Protein AF-A0A7G8GWF9-F1 (afdb_monomer)

pLDDT: mean 89.0, std 10.28, range [39.38, 98.31]

Mean predicted aligned error: 5.22 Å

Foldseek 3Di:
DVVVLVVQQVLQCVPPLAHFFKKKKFAQAAFQAQHGDDPVSRVCQLPVVVVLVLLQVLLVLCCQWQNPKFKWKWKDFDCFDADPVRDTDGTGIMMMMTTGDGDLVCVVVTHPSLVVLQQDAALVGDRLVVDPDDSQVSVQSSSVSSSLVRRRLHNHPVRMDMDGDDPVCVSVSSVVLVVVPDPPDPDCVNTTSPVSGPRDDDD

Solvent-accessible surface area (backbone atoms only — not comparable to full-atom values): 11245 Å² total; per-residue (Å²): 93,68,70,57,57,50,51,52,46,53,53,43,57,68,29,95,74,39,32,65,37,33,41,30,39,42,34,55,67,31,21,50,85,46,44,73,39,57,73,72,66,48,55,43,36,63,36,64,70,57,52,54,51,48,47,46,51,43,50,52,50,50,34,56,27,61,40,88,54,36,33,42,41,25,40,46,66,49,70,65,47,66,45,101,84,72,50,78,39,80,29,46,40,36,34,34,40,33,31,24,61,73,65,67,62,44,70,78,61,48,33,89,65,32,53,65,42,40,68,36,57,46,100,86,69,47,39,46,74,76,56,97,62,57,71,69,59,49,50,50,52,44,50,50,59,53,48,33,68,37,59,51,29,15,63,30,70,87,16,52,49,76,44,78,50,57,81,89,47,41,63,58,58,54,50,57,50,45,60,82,62,46,91,84,54,90,52,66,69,76,35,36,42,67,90,62,21,60,66,89,71,88,128

Nearest PDB structures (foldseek):
  8d8k-assembly1_F  TM=3.133E-01  e=3.848E-02  Saccharomyces cerevisiae
  7yav-assembly2_A  TM=3.567E-01  e=7.747E-02  Morus alba
  6jqh-assembly2_B  TM=3.960E-01  e=1.373E-01  Morus alba
  2xzw-assembly3_G  TM=4.500E-01  e=2.946E-01  Synechococcus elongatus PCC 7942 = FACHB-805
  7e2v-assembly1_A  TM=3.943E-01  e=4.315E-01  Morus alba

Structure (mmCIF, N/CA/C/O backbone):
data_AF-A0A7G8GWF9-F1
#
_entry.id   AF-A0A7G8GWF9-F1
#
loop_
_atom_site.group_PDB
_atom_site.id
_atom_site.type_symbol
_atom_site.label_atom_id
_atom_site.label_alt_id
_atom_site.label_comp_id
_atom_site.label_asym_id
_atom_site.label_entity_id
_atom_site.label_seq_id
_atom_site.pdbx_PDB_ins_code
_atom_site.Cartn_x
_atom_site.Cartn_y
_atom_site.Cartn_z
_atom_site.occupancy
_atom_site.B_iso_or_equiv
_atom_site.auth_seq_id
_atom_site.auth_comp_id
_atom_site.auth_asym_id
_atom_site.auth_atom_id
_atom_site.pdbx_PDB_model_num
ATOM 1 N N . MET A 1 1 ? -5.059 -2.211 -23.960 1.00 82.12 1 MET A N 1
ATOM 2 C CA . MET A 1 1 ? -4.615 -2.053 -22.558 1.00 82.12 1 MET A CA 1
ATOM 3 C C . MET A 1 1 ? -5.590 -1.263 -21.696 1.00 82.12 1 MET A C 1
ATOM 5 O O . MET A 1 1 ? -5.912 -1.742 -20.618 1.00 82.12 1 MET A O 1
ATOM 9 N N . GLU A 1 2 ? -6.185 -0.167 -22.179 1.00 85.19 2 GLU A N 1
ATOM 10 C CA . GLU A 1 2 ? -7.198 0.584 -21.405 1.00 85.19 2 GLU A CA 1
ATOM 11 C C . GLU A 1 2 ? -8.400 -0.239 -20.929 1.00 85.19 2 GLU A C 1
ATOM 13 O O . GLU A 1 2 ? -8.867 -0.072 -19.802 1.00 85.19 2 GLU A O 1
ATOM 18 N N . LYS A 1 3 ? -8.864 -1.197 -21.741 1.00 87.44 3 LYS A N 1
ATOM 19 C CA . LYS A 1 3 ? -9.921 -2.132 -21.330 1.00 87.44 3 LYS A CA 1
ATOM 20 C C . LYS A 1 3 ? -9.510 -2.978 -20.117 1.00 87.44 3 LYS A C 1
ATOM 22 O O . LYS A 1 3 ? -10.328 -3.183 -19.233 1.00 87.44 3 LYS A O 1
ATOM 27 N N . VAL A 1 4 ? -8.255 -3.432 -20.053 1.00 88.69 4 VAL A N 1
ATOM 28 C CA . VAL A 1 4 ? -7.734 -4.228 -18.925 1.00 88.69 4 VAL A CA 1
ATOM 29 C C . VAL A 1 4 ? -7.654 -3.369 -17.668 1.00 88.69 4 VAL A C 1
ATOM 31 O O . VAL A 1 4 ? -8.203 -3.756 -16.645 1.00 88.69 4 VAL A O 1
ATOM 34 N N . LYS A 1 5 ? -7.065 -2.169 -17.760 1.00 91.81 5 LYS A N 1
ATOM 35 C CA . LYS A 1 5 ? -6.995 -1.221 -16.634 1.00 91.81 5 LYS A CA 1
ATOM 36 C C . LYS A 1 5 ? -8.386 -0.881 -16.091 1.00 91.81 5 LYS A C 1
ATOM 38 O O . LYS A 1 5 ? -8.587 -0.870 -14.884 1.00 91.81 5 LYS A O 1
ATOM 43 N N . SER A 1 6 ? -9.359 -0.694 -16.984 1.00 92.94 6 SER A N 1
ATOM 44 C CA . SER A 1 6 ? -10.753 -0.428 -16.605 1.00 92.94 6 SER A CA 1
ATOM 45 C C . SER A 1 6 ? -11.419 -1.632 -15.928 1.00 92.94 6 SER A C 1
ATOM 47 O O . SER A 1 6 ? -12.170 -1.453 -14.976 1.00 92.94 6 SER A O 1
ATOM 49 N N . LEU A 1 7 ? -11.145 -2.861 -16.382 1.00 91.94 7 LEU A N 1
ATOM 50 C CA . LEU A 1 7 ? -11.648 -4.076 -15.729 1.00 91.94 7 LEU A CA 1
ATOM 51 C C . LEU A 1 7 ? -11.063 -4.249 -14.324 1.00 91.94 7 LEU A C 1
ATOM 53 O O . LEU A 1 7 ? -11.815 -4.535 -13.398 1.00 91.94 7 LEU A O 1
ATOM 57 N N . LEU A 1 8 ? -9.755 -4.030 -14.163 1.00 93.69 8 LEU A N 1
ATOM 58 C CA . LEU A 1 8 ? -9.088 -4.076 -12.859 1.00 93.69 8 LEU A CA 1
ATOM 59 C C . LEU A 1 8 ? -9.666 -3.033 -11.911 1.00 93.69 8 LEU A C 1
ATOM 61 O O . LEU A 1 8 ? -10.015 -3.360 -10.783 1.00 93.69 8 LEU A O 1
ATOM 65 N N . TRP A 1 9 ? -9.836 -1.801 -12.392 1.00 95.06 9 TRP A N 1
ATOM 66 C CA . TRP A 1 9 ? -10.458 -0.745 -11.606 1.00 95.06 9 TRP A CA 1
ATOM 67 C C . TRP A 1 9 ? -11.881 -1.109 -11.176 1.00 95.06 9 TRP A C 1
ATOM 69 O O . TRP A 1 9 ? -12.207 -0.983 -10.002 1.00 95.06 9 TRP A O 1
ATOM 79 N N . ASN A 1 10 ? -12.713 -1.617 -12.089 1.00 93.25 10 ASN A N 1
ATOM 80 C CA . ASN A 1 10 ? -14.076 -2.023 -11.749 1.00 93.25 10 ASN A CA 1
ATOM 81 C C . ASN A 1 10 ? -14.102 -3.140 -10.693 1.00 93.25 10 ASN A C 1
ATOM 83 O O . ASN A 1 10 ? -14.914 -3.091 -9.779 1.00 93.25 10 ASN A O 1
ATOM 87 N N . GLN A 1 11 ? -13.193 -4.115 -10.767 1.00 92.50 11 GLN A N 1
ATOM 88 C CA . GLN A 1 11 ? -13.090 -5.155 -9.736 1.00 92.50 11 GLN A CA 1
ATOM 89 C C . GLN A 1 11 ? -12.644 -4.603 -8.378 1.00 92.50 11 GLN A C 1
ATOM 91 O O . GLN A 1 11 ? -13.119 -5.065 -7.345 1.00 92.50 11 GLN A O 1
ATOM 96 N N . THR A 1 12 ? -11.734 -3.631 -8.378 1.00 93.88 12 THR A N 1
ATOM 97 C CA . THR A 1 12 ? -11.216 -2.996 -7.164 1.00 93.88 12 THR A CA 1
ATOM 98 C C . THR A 1 12 ? -12.250 -2.077 -6.511 1.00 93.88 12 THR A C 1
ATOM 100 O O . THR A 1 12 ? -12.455 -2.138 -5.302 1.00 93.88 12 THR A O 1
ATOM 103 N N . LYS A 1 13 ? -12.916 -1.223 -7.295 1.00 93.94 13 LYS A N 1
ATOM 104 C CA . LYS A 1 13 ? -13.873 -0.236 -6.779 1.00 93.94 13 LYS A CA 1
ATOM 105 C C . LYS A 1 13 ? -15.132 -0.903 -6.209 1.00 93.94 13 LYS A C 1
ATOM 107 O O . LYS A 1 13 ? -15.639 -0.454 -5.189 1.00 93.94 13 LYS A O 1
ATOM 112 N N . ASP A 1 14 ? -15.587 -1.987 -6.843 1.00 90.56 14 ASP A N 1
ATOM 113 C CA . ASP A 1 14 ? -16.806 -2.721 -6.482 1.00 90.56 14 ASP A CA 1
ATOM 114 C C . ASP A 1 14 ? -16.482 -3.962 -5.627 1.00 90.56 14 ASP A C 1
ATOM 116 O O . ASP A 1 14 ? -17.258 -4.920 -5.572 1.00 90.56 14 ASP A O 1
ATOM 120 N N . HIS A 1 15 ? -15.308 -3.991 -4.986 1.00 92.38 15 HIS A N 1
ATOM 121 C CA . HIS A 1 15 ? -14.872 -5.154 -4.231 1.00 92.38 15 HIS A CA 1
ATOM 122 C C . HIS A 1 15 ? -15.798 -5.407 -3.021 1.00 92.38 15 HIS A C 1
ATOM 124 O O . HIS A 1 15 ? -16.042 -4.486 -2.237 1.00 92.38 15 HIS A O 1
ATOM 130 N N . PRO A 1 16 ? -16.278 -6.650 -2.794 1.00 89.19 16 PRO A N 1
ATOM 131 C CA . PRO A 1 16 ? -17.274 -6.947 -1.756 1.00 89.19 16 PRO A CA 1
ATOM 132 C C . PRO A 1 16 ? -16.877 -6.570 -0.323 1.00 89.19 16 PRO A C 1
ATOM 134 O O . PRO A 1 16 ? -17.744 -6.330 0.511 1.00 89.19 16 PRO A O 1
ATOM 137 N N . GLN A 1 17 ? -15.575 -6.537 -0.027 1.00 88.56 17 GLN A N 1
ATOM 138 C CA . GLN A 1 17 ? -15.045 -6.174 1.297 1.00 88.56 17 GLN A CA 1
ATOM 139 C C . GLN A 1 17 ? -14.782 -4.666 1.459 1.00 88.56 17 GLN A C 1
ATOM 141 O O . GLN A 1 17 ? -14.314 -4.240 2.510 1.00 88.56 17 GLN A O 1
ATOM 146 N N . GLY A 1 18 ? -15.061 -3.861 0.430 1.00 89.50 18 GLY A N 1
ATOM 147 C CA . GLY A 1 18 ? -14.892 -2.410 0.443 1.00 89.50 18 GLY A CA 1
ATOM 148 C C . GLY A 1 18 ? -14.032 -1.897 -0.708 1.00 89.50 18 GLY A C 1
ATOM 149 O O . GLY A 1 18 ? -13.180 -2.613 -1.230 1.00 89.50 18 GLY A O 1
ATOM 150 N N . SER A 1 19 ? -14.251 -0.636 -1.077 1.00 92.69 19 SER A N 1
ATOM 151 C CA . SER A 1 19 ? -13.476 0.085 -2.088 1.00 92.69 19 SER A CA 1
ATOM 152 C C . SER A 1 19 ? -12.139 0.582 -1.521 1.00 92.69 19 SER A C 1
ATOM 154 O O . SER A 1 19 ? -12.031 0.789 -0.305 1.00 92.69 19 SER A O 1
ATOM 156 N N . PRO A 1 20 ? -11.118 0.830 -2.364 1.00 96.12 20 PRO A N 1
ATOM 157 C CA . PRO A 1 20 ? -9.900 1.501 -1.924 1.00 96.12 20 PRO A CA 1
ATOM 158 C C . PRO A 1 20 ? -10.224 2.879 -1.341 1.00 96.12 20 PRO A C 1
ATOM 160 O O . PRO A 1 20 ? -11.130 3.569 -1.810 1.00 96.12 20 PRO A O 1
ATOM 163 N N . TYR A 1 21 ? -9.450 3.279 -0.337 1.00 97.19 21 TYR A N 1
ATOM 164 C CA . TYR A 1 21 ? -9.587 4.563 0.351 1.00 97.19 21 TYR A CA 1
ATOM 165 C C . TYR A 1 21 ? -8.224 5.201 0.654 1.00 97.19 21 TYR A C 1
ATOM 167 O O . TYR A 1 21 ? -8.037 6.403 0.461 1.00 97.19 21 TYR A O 1
ATOM 175 N N . TYR A 1 22 ? -7.236 4.388 1.038 1.00 98.19 22 TYR A N 1
ATOM 176 C CA . TYR A 1 22 ? -5.857 4.839 1.209 1.00 98.19 22 TYR A CA 1
ATOM 177 C C . TYR A 1 22 ? -4.981 4.411 0.041 1.00 98.19 22 TYR A C 1
ATOM 179 O O . TYR A 1 22 ? -5.180 3.352 -0.561 1.00 98.19 22 TYR A O 1
ATOM 187 N N . TYR A 1 23 ? -3.952 5.209 -0.210 1.00 98.00 23 TYR A N 1
ATOM 188 C CA . TYR A 1 23 ? -2.898 4.912 -1.163 1.00 98.00 23 TYR A CA 1
ATOM 189 C C . TYR A 1 23 ? -1.536 5.078 -0.513 1.00 98.00 23 TYR A C 1
ATOM 191 O O . TYR A 1 23 ? -1.294 6.026 0.237 1.00 98.00 23 TYR A O 1
ATOM 199 N N . SER A 1 24 ? -0.641 4.151 -0.820 1.00 97.12 24 SER A N 1
ATOM 200 C CA . SER A 1 24 ? 0.712 4.143 -0.312 1.00 97.12 24 SER A CA 1
ATOM 201 C C . SER A 1 24 ? 1.714 3.775 -1.395 1.00 97.12 24 SER A C 1
ATOM 203 O O . SER A 1 24 ? 1.453 2.902 -2.219 1.00 97.12 24 SER A O 1
ATOM 205 N N . VAL A 1 25 ? 2.877 4.425 -1.358 1.00 95.38 25 VAL A N 1
ATOM 206 C CA . VAL A 1 25 ? 4.035 4.058 -2.177 1.00 95.38 25 VAL A CA 1
ATOM 207 C C . VAL A 1 25 ? 5.163 3.622 -1.259 1.00 95.38 25 VAL A C 1
ATOM 209 O O . VAL A 1 25 ? 5.557 4.359 -0.353 1.00 95.38 25 VAL A O 1
ATOM 212 N N . LEU A 1 26 ? 5.676 2.417 -1.487 1.00 93.56 26 LEU A N 1
ATOM 213 C CA . LEU A 1 26 ? 6.793 1.844 -0.747 1.00 93.56 26 LEU A CA 1
ATOM 214 C C . LEU A 1 26 ? 8.057 1.930 -1.599 1.00 93.56 26 LEU A C 1
ATOM 216 O O . LEU A 1 26 ? 8.129 1.325 -2.671 1.00 93.56 26 LEU A O 1
ATOM 220 N N . TYR A 1 27 ? 9.072 2.624 -1.087 1.00 88.56 27 TYR A N 1
ATOM 221 C CA . TYR A 1 27 ? 10.385 2.720 -1.717 1.00 88.56 27 TYR A CA 1
ATOM 222 C C . TYR A 1 27 ? 11.402 1.854 -0.978 1.00 88.56 27 TYR A C 1
ATOM 224 O O . TYR A 1 27 ? 11.673 2.038 0.208 1.00 88.56 27 TYR A O 1
ATOM 232 N N . TYR A 1 28 ? 12.020 0.928 -1.708 1.00 83.12 28 TYR A N 1
ATOM 233 C CA . TYR A 1 28 ? 12.998 -0.008 -1.160 1.00 83.12 28 TYR A CA 1
ATOM 234 C C . TYR A 1 28 ? 14.409 0.544 -1.369 1.00 83.12 28 TYR A C 1
ATOM 236 O O . TYR A 1 28 ? 15.023 0.375 -2.425 1.00 83.12 28 TYR A O 1
ATOM 244 N N . GLY A 1 29 ? 14.932 1.270 -0.386 1.00 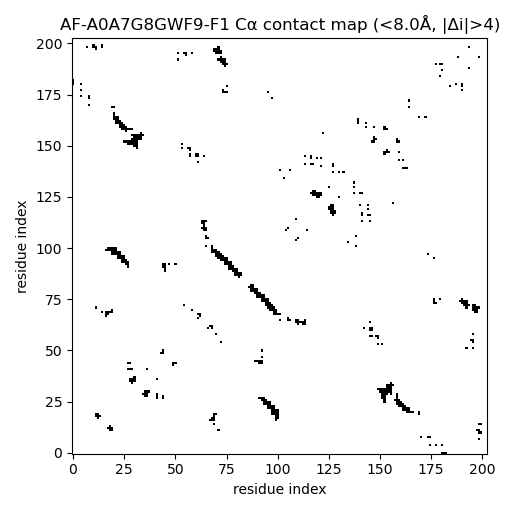65.88 29 GLY A N 1
ATOM 245 C CA . GLY A 1 29 ? 16.264 1.875 -0.515 1.00 65.88 29 GLY A CA 1
ATOM 246 C C . GLY A 1 29 ? 17.018 2.102 0.785 1.00 65.88 29 GLY A C 1
ATOM 247 O O . GLY A 1 29 ? 18.196 2.459 0.738 1.00 65.88 29 GLY A O 1
ATOM 248 N N . LYS A 1 30 ? 16.366 1.912 1.933 1.00 65.69 30 LYS A N 1
ATOM 249 C CA . LYS A 1 30 ? 16.893 2.303 3.239 1.00 65.69 30 LYS A CA 1
ATOM 250 C C . LYS A 1 30 ? 16.686 1.188 4.253 1.00 65.69 30 LYS A C 1
ATOM 252 O O . LYS A 1 30 ? 15.761 0.388 4.140 1.00 65.69 30 LYS A O 1
ATOM 257 N N . SER A 1 31 ? 17.610 1.091 5.200 1.00 60.53 31 SER A N 1
ATOM 258 C CA . SER A 1 31 ? 17.564 0.090 6.256 1.00 60.53 31 SER A CA 1
ATOM 259 C C . SER A 1 31 ? 16.492 0.429 7.288 1.00 60.53 31 SER A C 1
ATOM 261 O O . SER A 1 31 ? 16.014 1.563 7.389 1.00 60.53 31 SER A O 1
ATOM 263 N N . SER A 1 32 ? 16.145 -0.552 8.122 1.00 61.03 32 SER A N 1
ATOM 264 C CA . SER A 1 32 ? 15.168 -0.374 9.199 1.00 61.03 32 SER A CA 1
ATOM 265 C C . SER A 1 32 ? 15.542 0.731 10.194 1.00 61.03 32 SER A C 1
ATOM 267 O O . SER A 1 32 ? 14.653 1.290 10.829 1.00 61.03 32 SER A O 1
ATOM 269 N N . SER A 1 33 ? 16.829 1.068 10.323 1.00 65.06 33 SER A N 1
ATOM 270 C CA . SER A 1 33 ? 17.328 2.153 11.178 1.00 65.06 33 SER A CA 1
ATOM 271 C C . SER A 1 33 ? 17.384 3.520 10.485 1.00 65.06 33 SER A C 1
ATOM 273 O O . SER A 1 33 ? 17.782 4.489 11.120 1.00 65.06 33 SER A O 1
ATOM 275 N N . GLY A 1 34 ? 16.998 3.617 9.208 1.00 61.50 34 GLY A N 1
ATOM 276 C CA . GLY A 1 34 ? 17.091 4.850 8.419 1.00 61.50 34 GLY A CA 1
ATOM 277 C C . GLY A 1 34 ? 18.438 5.054 7.716 1.00 61.50 34 GLY A C 1
ATOM 278 O O . GLY A 1 34 ? 18.619 6.040 7.008 1.00 61.50 34 GLY A O 1
ATOM 279 N N . GLY A 1 35 ? 19.383 4.123 7.868 1.00 65.12 35 GLY A N 1
ATOM 280 C CA . GLY A 1 35 ? 20.644 4.133 7.127 1.00 65.12 35 GLY A CA 1
ATOM 281 C C . GLY A 1 35 ? 20.487 3.659 5.679 1.00 65.12 35 GLY A C 1
ATOM 282 O O . GLY A 1 35 ? 19.411 3.252 5.238 1.00 65.12 35 GLY A O 1
ATOM 283 N N . SER A 1 36 ? 21.580 3.673 4.921 1.00 67.44 36 SER A N 1
ATOM 284 C CA . SER A 1 36 ? 21.638 2.928 3.658 1.00 67.44 36 SER A CA 1
ATOM 285 C C . SER A 1 36 ? 21.564 1.424 3.940 1.00 67.44 36 SER A C 1
ATOM 287 O O . SER A 1 36 ? 22.066 0.958 4.962 1.00 67.44 36 SER A O 1
ATOM 289 N N . LEU A 1 37 ? 20.925 0.663 3.049 1.00 66.25 37 LEU A N 1
ATOM 290 C CA . LEU A 1 37 ? 21.011 -0.798 3.094 1.00 66.25 37 LEU A CA 1
ATOM 291 C C . LEU A 1 37 ? 22.448 -1.236 2.803 1.00 66.25 37 LEU A C 1
ATOM 293 O O . LEU A 1 37 ? 23.113 -0.641 1.950 1.00 66.25 37 LEU A O 1
ATOM 297 N N . ASP A 1 38 ? 22.895 -2.306 3.459 1.00 72.44 38 ASP A N 1
ATOM 298 C CA . ASP A 1 38 ? 24.129 -2.979 3.067 1.00 72.44 38 ASP A CA 1
ATOM 299 C C . ASP A 1 38 ? 24.045 -3.405 1.594 1.00 72.44 38 ASP A C 1
ATOM 301 O O . ASP A 1 38 ? 22.956 -3.746 1.122 1.00 72.44 38 ASP A O 1
ATOM 305 N N . PRO A 1 39 ? 25.161 -3.430 0.843 1.00 71.88 39 PRO A N 1
ATOM 306 C CA . PRO A 1 39 ? 25.132 -3.651 -0.602 1.00 71.88 39 PRO A CA 1
ATOM 307 C C . PRO A 1 39 ? 24.389 -4.919 -1.037 1.00 71.88 39 PRO A C 1
ATOM 309 O O . PRO A 1 39 ? 23.752 -4.927 -2.087 1.00 71.88 39 PRO A O 1
ATOM 312 N N . GLU A 1 40 ? 24.451 -5.992 -0.247 1.00 74.88 40 GLU A N 1
ATOM 313 C CA . GLU A 1 40 ? 23.731 -7.234 -0.535 1.00 74.88 40 GLU A CA 1
ATOM 314 C C . GLU A 1 40 ? 22.213 -7.069 -0.388 1.00 74.88 40 GLU A C 1
ATOM 316 O O . GLU A 1 40 ? 21.466 -7.437 -1.292 1.00 74.88 40 GLU A O 1
ATOM 321 N N . ASP A 1 41 ? 21.753 -6.462 0.707 1.00 71.56 41 ASP A N 1
ATOM 322 C CA . ASP A 1 41 ? 20.332 -6.189 0.934 1.00 71.56 41 ASP A CA 1
ATOM 323 C C . ASP A 1 41 ? 19.801 -5.133 -0.040 1.00 71.56 41 ASP A C 1
ATOM 325 O O . ASP A 1 41 ? 18.682 -5.250 -0.536 1.00 71.56 41 ASP A O 1
ATOM 329 N N . TYR A 1 42 ? 20.626 -4.147 -0.390 1.00 71.25 42 TYR A N 1
ATOM 330 C CA . TYR A 1 42 ? 20.300 -3.159 -1.408 1.00 71.25 42 TYR A CA 1
ATOM 331 C C . TYR A 1 42 ? 20.037 -3.825 -2.762 1.00 71.25 42 TYR A C 1
ATOM 333 O O . TYR A 1 42 ? 19.056 -3.501 -3.421 1.00 71.25 42 TYR A O 1
ATOM 341 N N . ARG A 1 43 ? 20.845 -4.812 -3.175 1.00 71.19 43 ARG A N 1
ATOM 342 C CA . ARG A 1 43 ? 20.649 -5.529 -4.452 1.00 71.19 43 ARG A CA 1
ATOM 343 C C . ARG A 1 43 ? 19.327 -6.288 -4.520 1.00 71.19 43 ARG A C 1
ATOM 345 O O . ARG A 1 43 ? 18.779 -6.438 -5.611 1.00 71.19 43 ARG A O 1
ATOM 352 N N . LYS A 1 44 ? 18.786 -6.733 -3.382 1.00 75.88 44 LYS A N 1
ATOM 353 C CA . LYS A 1 44 ? 17.507 -7.460 -3.339 1.00 75.88 44 LYS A CA 1
ATOM 354 C C . LYS A 1 44 ? 16.332 -6.591 -3.802 1.00 75.88 44 LYS A C 1
ATOM 356 O O . LYS A 1 44 ? 15.350 -7.132 -4.293 1.00 75.88 44 LYS A O 1
ATOM 361 N N . ARG A 1 45 ? 16.454 -5.256 -3.784 1.00 74.62 45 ARG A N 1
ATOM 362 C CA . ARG A 1 45 ? 15.455 -4.328 -4.356 1.00 74.62 45 ARG A CA 1
ATOM 363 C C . ARG A 1 45 ? 15.256 -4.468 -5.872 1.00 74.62 45 ARG A C 1
ATOM 365 O O . ARG A 1 45 ? 14.346 -3.860 -6.427 1.00 74.62 45 ARG A O 1
ATOM 372 N N . TRP A 1 46 ? 16.137 -5.209 -6.545 1.00 78.75 46 TRP A N 1
ATOM 373 C CA . TRP A 1 46 ? 16.031 -5.562 -7.963 1.00 78.75 46 TRP A CA 1
ATOM 374 C C . TRP A 1 46 ? 15.392 -6.938 -8.187 1.00 78.75 46 TRP A C 1
ATOM 376 O O . TRP A 1 46 ? 15.174 -7.327 -9.335 1.00 78.75 46 TRP A O 1
ATOM 386 N N . ASP A 1 47 ? 15.111 -7.684 -7.117 1.00 86.12 47 ASP A N 1
ATOM 387 C CA . ASP A 1 47 ? 14.502 -9.007 -7.162 1.00 86.12 47 ASP A CA 1
ATOM 388 C C . ASP A 1 47 ? 13.005 -8.915 -6.843 1.00 86.12 47 ASP A C 1
ATOM 390 O O . ASP A 1 47 ? 12.589 -8.678 -5.706 1.00 86.12 47 ASP A O 1
ATOM 394 N N . ARG A 1 48 ? 12.176 -9.159 -7.863 1.00 88.50 48 ARG A N 1
ATOM 395 C CA . ARG A 1 48 ? 10.715 -9.171 -7.730 1.00 88.50 48 ARG A CA 1
ATOM 396 C C . ARG A 1 48 ? 10.239 -10.162 -6.664 1.00 88.50 48 ARG A C 1
ATOM 398 O O . ARG A 1 48 ? 9.259 -9.888 -5.979 1.00 88.50 48 ARG A O 1
ATOM 405 N N . SER A 1 49 ? 10.888 -11.316 -6.523 1.00 90.56 49 SER A N 1
ATOM 406 C CA . SER A 1 49 ? 10.465 -12.337 -5.561 1.00 90.56 49 SER A CA 1
ATOM 407 C C . SER A 1 49 ? 10.593 -11.848 -4.118 1.00 90.56 49 SER A C 1
ATOM 409 O O . SER A 1 49 ? 9.729 -12.138 -3.290 1.00 90.56 49 SER A O 1
ATOM 411 N N . GLU A 1 50 ? 11.612 -11.042 -3.830 1.00 89.81 50 GLU A N 1
ATOM 412 C CA . GLU A 1 50 ? 11.813 -10.427 -2.520 1.00 89.81 50 GLU A CA 1
ATOM 413 C C . GLU A 1 50 ? 10.829 -9.270 -2.271 1.00 89.81 50 GLU A C 1
ATOM 415 O O . GLU A 1 50 ? 10.280 -9.144 -1.171 1.00 89.81 50 GLU A O 1
ATOM 420 N N . VAL A 1 51 ? 10.505 -8.487 -3.307 1.00 90.88 51 VAL A N 1
ATOM 421 C CA . VAL A 1 51 ? 9.453 -7.455 -3.243 1.00 90.88 51 VAL A CA 1
ATOM 422 C C . VAL A 1 51 ? 8.085 -8.085 -2.937 1.00 90.88 51 VAL A C 1
ATOM 424 O O . VAL A 1 51 ? 7.421 -7.699 -1.978 1.00 90.88 51 VAL A O 1
ATOM 427 N N . VAL A 1 52 ? 7.709 -9.154 -3.644 1.00 93.56 52 VAL A N 1
ATOM 428 C CA . VAL A 1 52 ? 6.452 -9.895 -3.414 1.00 93.56 52 VAL A CA 1
ATOM 429 C C . VAL A 1 52 ? 6.407 -10.542 -2.019 1.00 93.56 52 VAL A C 1
ATOM 431 O O . VAL A 1 52 ? 5.354 -10.596 -1.376 1.00 93.56 52 VAL A O 1
ATOM 434 N N . LYS A 1 53 ? 7.542 -11.017 -1.483 1.00 93.12 53 LYS A N 1
ATOM 435 C CA . LYS A 1 53 ? 7.615 -11.474 -0.079 1.00 93.12 53 LYS A CA 1
ATOM 436 C C . LYS A 1 53 ? 7.335 -10.327 0.893 1.00 93.12 53 LYS A C 1
ATOM 438 O O . LYS A 1 53 ? 6.633 -10.535 1.887 1.00 93.12 53 LYS A O 1
ATOM 443 N N . THR A 1 54 ? 7.847 -9.134 0.595 1.00 92.25 54 THR A N 1
ATOM 444 C CA . THR A 1 54 ? 7.612 -7.918 1.381 1.00 92.25 54 THR A CA 1
ATOM 445 C C . THR A 1 54 ? 6.138 -7.518 1.356 1.00 92.25 54 THR A C 1
ATOM 447 O O . THR A 1 54 ? 5.568 -7.282 2.421 1.00 92.25 54 THR A O 1
ATOM 450 N N . HIS A 1 55 ? 5.482 -7.549 0.192 1.00 96.25 55 HIS A N 1
ATOM 451 C CA . HIS A 1 55 ? 4.036 -7.320 0.079 1.00 96.25 55 HIS A CA 1
ATOM 452 C C . HIS A 1 55 ? 3.237 -8.281 0.952 1.00 96.25 55 HIS A C 1
ATOM 454 O O . HIS A 1 55 ? 2.363 -7.858 1.706 1.00 96.25 55 HIS A O 1
ATOM 460 N N . GLY A 1 56 ? 3.568 -9.574 0.915 1.00 96.69 56 GLY A N 1
ATOM 461 C CA . GLY A 1 56 ? 2.899 -10.575 1.743 1.00 96.69 56 GLY A CA 1
ATOM 462 C C . GLY A 1 56 ? 3.130 -10.366 3.239 1.00 96.69 56 GLY A C 1
ATOM 463 O O . GLY A 1 56 ? 2.232 -10.604 4.045 1.00 96.69 56 GLY A O 1
ATOM 464 N N . PHE A 1 57 ? 4.314 -9.896 3.637 1.00 95.75 57 PHE A N 1
ATOM 465 C CA . PHE A 1 57 ? 4.588 -9.527 5.025 1.00 95.75 57 PHE A CA 1
ATOM 466 C C . PHE A 1 57 ? 3.750 -8.322 5.469 1.00 95.75 57 PHE A C 1
ATOM 468 O O . PHE A 1 57 ? 3.051 -8.420 6.478 1.00 95.75 57 PHE A O 1
ATOM 475 N N . VAL A 1 58 ? 3.768 -7.232 4.696 1.00 96.81 58 VAL A N 1
ATOM 476 C CA . VAL A 1 58 ? 2.989 -6.014 4.973 1.00 96.81 58 VAL A CA 1
ATOM 477 C C . VAL A 1 58 ? 1.492 -6.323 5.003 1.00 96.81 58 VAL A C 1
ATOM 479 O O . VAL A 1 58 ? 0.817 -5.966 5.962 1.00 96.81 58 VAL A O 1
ATOM 482 N N . SER A 1 59 ? 0.988 -7.080 4.028 1.00 97.75 59 SER A N 1
ATOM 483 C CA . SER A 1 59 ? -0.428 -7.461 3.947 1.00 97.75 59 SER A CA 1
ATOM 484 C C . SER A 1 59 ? -0.890 -8.243 5.174 1.00 97.75 59 SER A C 1
ATOM 486 O O . SER A 1 59 ? -1.955 -7.974 5.725 1.00 97.75 59 SER A O 1
ATOM 488 N N . ARG A 1 60 ? -0.069 -9.184 5.661 1.00 97.44 60 ARG A N 1
ATOM 489 C CA . ARG A 1 60 ? -0.365 -9.916 6.901 1.00 97.44 60 ARG A CA 1
ATOM 490 C C . ARG A 1 60 ? -0.367 -9.009 8.125 1.00 97.44 60 ARG A C 1
ATOM 492 O O . ARG A 1 60 ? -1.173 -9.234 9.019 1.00 97.44 60 ARG A O 1
ATOM 499 N N . LEU A 1 61 ? 0.537 -8.033 8.200 1.00 97.06 61 LEU A N 1
ATOM 500 C CA . LEU A 1 61 ? 0.563 -7.089 9.317 1.00 97.06 61 LEU A CA 1
ATOM 501 C C . LEU A 1 61 ? -0.670 -6.194 9.323 1.00 97.06 61 LEU A C 1
ATOM 503 O O . LEU A 1 61 ? -1.310 -6.082 10.366 1.00 97.06 61 LEU A O 1
ATOM 507 N N . ILE A 1 62 ? -1.028 -5.628 8.167 1.00 98.00 62 ILE A N 1
ATOM 508 C CA . ILE A 1 62 ? -2.229 -4.802 8.025 1.00 98.00 62 ILE A CA 1
ATOM 509 C C . ILE A 1 62 ? -3.449 -5.615 8.446 1.00 98.00 62 ILE A C 1
ATOM 511 O O . ILE A 1 62 ? -4.166 -5.188 9.343 1.00 98.00 62 ILE A O 1
ATOM 515 N N . ARG A 1 63 ? -3.625 -6.832 7.914 1.00 97.12 63 ARG A N 1
ATOM 516 C CA . ARG A 1 63 ? -4.796 -7.652 8.253 1.00 97.12 63 ARG A CA 1
ATOM 517 C C . ARG A 1 63 ? -4.856 -8.080 9.720 1.00 97.12 63 ARG A C 1
ATOM 519 O O . ARG A 1 63 ? -5.930 -8.159 10.305 1.00 97.12 63 ARG A O 1
ATOM 526 N N . LYS A 1 64 ? -3.701 -8.317 10.352 1.00 97.25 64 LYS A N 1
ATOM 527 C CA . LYS A 1 64 ? -3.629 -8.590 11.797 1.00 97.25 64 LYS A CA 1
ATOM 528 C C . LYS A 1 64 ? -4.021 -7.386 12.646 1.00 97.25 64 LYS A C 1
ATOM 530 O O . LYS A 1 64 ? -4.612 -7.577 13.701 1.00 97.25 64 LYS A O 1
ATOM 535 N N . CYS A 1 65 ? -3.640 -6.183 12.221 1.00 97.75 65 CYS A N 1
ATOM 536 C CA . CYS A 1 65 ? -3.894 -4.963 12.979 1.00 97.75 65 CYS A CA 1
ATOM 537 C C . CYS A 1 65 ? -5.326 -4.462 12.766 1.00 97.75 65 CYS A C 1
ATOM 539 O O . CYS A 1 65 ? -5.998 -4.159 13.747 1.00 97.75 65 CYS A O 1
ATOM 541 N N . PHE A 1 66 ? -5.779 -4.420 11.511 1.00 97.19 66 PHE A N 1
ATOM 542 C CA . PHE A 1 66 ? -6.972 -3.687 11.085 1.00 97.19 66 PHE A CA 1
ATOM 543 C C . PHE A 1 66 ? -8.141 -4.570 10.615 1.00 97.19 66 PHE A C 1
ATOM 545 O O . PHE A 1 66 ? -9.153 -4.048 10.159 1.00 97.19 66 PHE A O 1
ATOM 552 N N . GLY A 1 67 ? -8.022 -5.898 10.712 1.00 94.19 67 GLY A N 1
ATOM 553 C CA . GLY A 1 67 ? -9.034 -6.832 10.211 1.00 94.19 67 GLY A CA 1
ATOM 554 C C . GLY A 1 67 ? -8.885 -7.124 8.717 1.00 94.19 67 GLY A C 1
ATOM 555 O O . GLY A 1 67 ? -7.864 -6.808 8.110 1.00 94.19 67 GLY A O 1
ATOM 556 N N . ASP A 1 68 ? -9.881 -7.764 8.106 1.00 92.94 68 ASP A N 1
ATOM 557 C CA . ASP A 1 68 ? -9.789 -8.265 6.725 1.00 92.94 68 ASP A CA 1
ATOM 558 C C . ASP A 1 68 ? -9.991 -7.171 5.657 1.00 92.94 68 ASP A C 1
ATOM 560 O O . ASP A 1 68 ? -10.869 -7.238 4.800 1.00 92.94 68 ASP A O 1
ATOM 564 N N . VAL A 1 69 ? -9.174 -6.121 5.742 1.00 95.06 69 VAL A N 1
ATOM 565 C CA . VAL A 1 69 ? -9.166 -4.986 4.818 1.00 95.06 69 VAL A CA 1
ATOM 566 C C . VAL A 1 69 ? -8.641 -5.454 3.452 1.00 95.06 69 VAL A C 1
ATOM 568 O O . VAL A 1 69 ? -7.585 -6.106 3.396 1.00 95.06 69 VAL A O 1
ATOM 571 N N . PRO A 1 70 ? -9.327 -5.132 2.338 1.00 96.62 70 PRO A N 1
ATOM 572 C CA . PRO A 1 70 ? -8.841 -5.480 1.012 1.00 96.62 70 PRO A CA 1
ATOM 573 C C . PRO A 1 70 ? -7.611 -4.640 0.645 1.00 96.62 70 PRO A C 1
ATOM 575 O O . PRO A 1 70 ? -7.512 -3.463 0.994 1.00 96.62 70 PRO A O 1
ATOM 578 N N . LEU A 1 71 ? -6.652 -5.266 -0.040 1.00 97.75 71 LEU A N 1
ATOM 579 C CA . LEU A 1 71 ? -5.361 -4.666 -0.393 1.00 97.75 71 LEU A CA 1
ATOM 580 C C . LEU A 1 71 ? -5.074 -4.924 -1.863 1.00 97.75 71 LEU A C 1
ATOM 582 O O . LEU A 1 71 ? -5.217 -6.059 -2.291 1.00 97.75 71 LEU A O 1
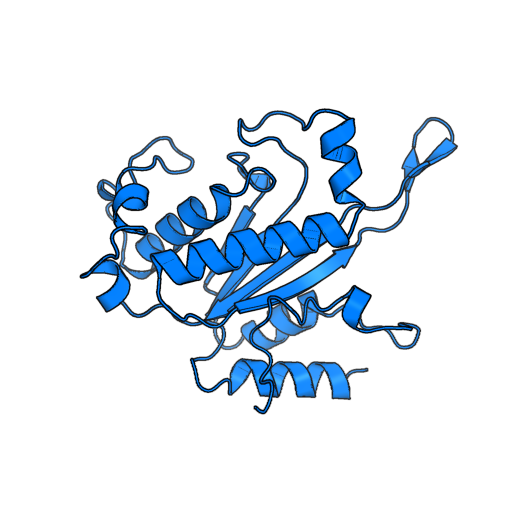ATOM 586 N N . TRP A 1 72 ? -4.605 -3.943 -2.625 1.00 97.75 72 TRP A N 1
ATOM 587 C CA . TRP A 1 72 ? -4.195 -4.153 -4.017 1.00 97.75 72 TRP A CA 1
ATOM 588 C C . TRP A 1 72 ? -2.781 -3.651 -4.229 1.00 97.75 72 TRP A C 1
ATOM 590 O O . TRP A 1 72 ? -2.456 -2.527 -3.855 1.00 97.75 72 TRP A O 1
ATOM 600 N N . TRP A 1 73 ? -1.957 -4.496 -4.833 1.00 97.62 73 TRP A N 1
ATOM 601 C CA . TRP A 1 73 ? -0.544 -4.249 -5.051 1.00 97.62 73 TRP A CA 1
ATOM 602 C C . TRP A 1 73 ? -0.237 -4.175 -6.539 1.00 97.62 73 TRP A C 1
ATOM 604 O O . TRP A 1 73 ? -0.528 -5.111 -7.293 1.00 97.62 73 TRP A O 1
ATOM 614 N N . SER A 1 74 ? 0.450 -3.108 -6.933 1.00 96.19 74 SER A N 1
ATOM 615 C CA . SER A 1 74 ? 1.192 -3.083 -8.186 1.00 96.19 74 SER A CA 1
ATOM 616 C C . SER A 1 74 ? 2.659 -2.735 -7.960 1.00 96.19 74 SER A C 1
ATOM 618 O O . SER A 1 74 ? 3.032 -2.041 -7.014 1.00 96.19 74 SER A O 1
ATOM 620 N N . LEU A 1 75 ? 3.507 -3.283 -8.818 1.00 94.00 75 LEU A N 1
ATOM 621 C CA . LEU A 1 75 ? 4.929 -3.027 -8.887 1.00 94.00 75 LEU A CA 1
ATOM 622 C C . LEU A 1 75 ? 5.191 -2.057 -10.026 1.00 94.00 75 LEU A C 1
ATOM 624 O O . LEU A 1 75 ? 4.667 -2.229 -11.124 1.00 94.00 75 LEU A O 1
ATOM 628 N N . GLU A 1 76 ? 6.065 -1.102 -9.761 1.00 89.44 76 GLU A N 1
ATOM 629 C CA . GLU A 1 76 ? 6.657 -0.252 -10.778 1.00 89.44 76 GLU A CA 1
ATOM 630 C C . GLU A 1 76 ? 8.168 -0.447 -10.744 1.00 89.44 76 GLU A C 1
ATOM 632 O O . GLU A 1 76 ? 8.772 -0.557 -9.668 1.00 89.44 76 GLU A O 1
ATOM 637 N N . ARG A 1 77 ? 8.790 -0.493 -11.921 1.00 85.44 77 ARG A N 1
ATOM 638 C CA . ARG A 1 77 ? 10.242 -0.587 -12.035 1.00 85.44 77 ARG A CA 1
ATOM 639 C C . ARG A 1 77 ? 10.787 0.657 -12.716 1.00 85.44 77 ARG A C 1
ATOM 641 O O . ARG A 1 77 ? 10.392 0.979 -13.827 1.00 85.44 77 ARG A O 1
ATOM 648 N N . HIS A 1 78 ? 11.742 1.316 -12.066 1.00 82.94 78 HIS A N 1
ATOM 649 C CA . HIS A 1 78 ? 12.499 2.380 -12.719 1.00 82.94 78 HIS A CA 1
ATOM 650 C C . HIS A 1 78 ? 13.259 1.843 -13.937 1.00 82.94 78 HIS A C 1
ATOM 652 O O . HIS A 1 78 ? 13.599 0.658 -13.997 1.00 82.94 78 HIS A O 1
ATOM 658 N N . ASP A 1 79 ? 13.586 2.736 -14.866 1.00 80.81 79 ASP A N 1
ATOM 659 C CA . ASP A 1 79 ? 14.443 2.395 -15.993 1.00 80.81 79 ASP A CA 1
ATOM 660 C C . ASP A 1 79 ? 15.824 1.924 -15.520 1.00 80.81 79 ASP A C 1
ATOM 662 O O . ASP A 1 79 ? 16.353 2.340 -14.480 1.00 80.81 79 ASP A O 1
ATOM 666 N N . ASP A 1 80 ? 16.414 1.024 -16.302 1.00 82.56 80 ASP A N 1
ATOM 667 C CA . ASP A 1 80 ? 17.828 0.708 -16.162 1.00 82.56 80 ASP A CA 1
ATOM 668 C C . ASP A 1 80 ? 18.656 1.971 -16.450 1.00 82.56 80 ASP A C 1
ATOM 670 O O . ASP A 1 80 ? 18.351 2.728 -17.370 1.00 82.56 80 ASP A O 1
ATOM 674 N N . TYR A 1 81 ? 19.728 2.182 -15.692 1.00 80.00 81 TYR A N 1
ATOM 675 C CA . TYR A 1 81 ? 20.598 3.349 -15.838 1.00 80.00 81 TYR A CA 1
ATOM 676 C C . TYR A 1 81 ? 22.058 2.920 -15.921 1.00 80.00 81 TYR A C 1
ATOM 678 O O . TYR A 1 81 ? 22.435 1.859 -15.426 1.00 80.00 81 TYR A O 1
ATOM 686 N N . GLU A 1 82 ? 22.890 3.732 -16.556 1.00 85.31 82 GLU A N 1
ATOM 687 C CA . GLU A 1 82 ? 24.339 3.547 -16.565 1.00 85.31 82 GLU A CA 1
ATOM 688 C C . GLU A 1 82 ? 24.950 4.372 -15.428 1.00 85.31 82 GLU A C 1
ATOM 690 O O . GLU A 1 82 ? 24.550 5.517 -15.218 1.00 85.31 82 GLU A O 1
ATOM 695 N N . ASP A 1 83 ? 25.845 3.774 -14.637 1.00 79.69 83 ASP A N 1
ATOM 696 C CA . ASP A 1 83 ? 26.601 4.528 -13.632 1.00 79.69 83 ASP A CA 1
ATOM 697 C C . ASP A 1 83 ? 27.774 5.296 -14.265 1.00 79.69 83 ASP A C 1
ATOM 699 O O . ASP A 1 83 ? 28.132 5.068 -15.419 1.00 79.69 83 ASP A O 1
ATOM 703 N N . ASP A 1 84 ? 28.409 6.185 -13.496 1.00 83.00 84 ASP A N 1
ATOM 704 C CA . ASP A 1 84 ? 29.536 7.012 -13.968 1.00 83.00 84 ASP A CA 1
ATOM 705 C C . ASP A 1 84 ? 30.740 6.189 -14.478 1.00 83.00 84 ASP A C 1
ATOM 707 O O . ASP A 1 84 ? 31.634 6.724 -15.133 1.00 83.00 84 ASP A O 1
ATOM 711 N N . ALA A 1 85 ? 30.783 4.885 -14.178 1.00 85.06 85 ALA A N 1
ATOM 712 C CA . ALA A 1 85 ? 31.814 3.951 -14.621 1.00 85.06 85 ALA A CA 1
ATOM 713 C C . ALA A 1 85 ? 31.415 3.157 -15.882 1.00 85.06 85 ALA A C 1
ATOM 715 O O . ALA A 1 85 ? 32.119 2.218 -16.259 1.00 85.06 85 ALA A O 1
ATOM 716 N N . GLY A 1 86 ? 30.290 3.488 -16.522 1.00 83.19 86 GLY A N 1
ATOM 717 C CA . GLY A 1 86 ? 29.794 2.798 -17.713 1.00 83.19 86 GLY A CA 1
ATOM 718 C C . GLY A 1 86 ? 29.119 1.454 -17.421 1.00 83.19 86 GLY A C 1
ATOM 719 O O . GLY A 1 86 ? 28.884 0.652 -18.326 1.00 83.19 86 GLY A O 1
ATOM 720 N N . THR A 1 87 ? 28.830 1.142 -16.152 1.00 83.56 87 THR A N 1
ATOM 721 C CA . THR A 1 87 ? 28.196 -0.124 -15.777 1.00 83.56 87 THR A CA 1
ATOM 722 C C . THR A 1 87 ? 26.682 0.026 -15.774 1.00 83.56 87 THR A C 1
ATOM 724 O O . THR A 1 87 ? 26.112 0.717 -14.927 1.00 83.56 87 THR A O 1
ATOM 727 N N . ARG A 1 88 ? 26.001 -0.718 -16.650 1.00 81.06 88 ARG A N 1
ATOM 728 C CA . ARG A 1 88 ? 24.535 -0.796 -16.657 1.00 81.06 88 ARG A CA 1
ATOM 729 C C . ARG A 1 88 ? 24.004 -1.406 -15.354 1.00 81.06 88 ARG A C 1
ATOM 731 O O . ARG A 1 88 ? 24.319 -2.545 -15.001 1.00 81.06 88 ARG A O 1
ATOM 738 N N . LYS A 1 89 ? 23.164 -0.655 -14.645 1.00 76.00 89 LYS A N 1
ATOM 739 C CA . LYS A 1 89 ? 22.433 -1.057 -13.440 1.00 76.00 89 LYS A CA 1
ATOM 740 C C . LYS A 1 89 ? 20.966 -1.271 -13.760 1.00 76.00 89 LYS A C 1
ATOM 742 O O . LYS A 1 89 ? 20.370 -0.549 -14.553 1.00 76.00 89 LYS A O 1
ATOM 747 N N . LYS A 1 90 ? 20.372 -2.253 -13.083 1.00 76.12 90 LYS A N 1
ATOM 748 C CA . LYS A 1 90 ? 18.929 -2.463 -13.137 1.00 76.12 90 LYS A CA 1
ATOM 749 C C . LYS A 1 90 ? 18.211 -1.366 -12.362 1.00 76.12 90 LYS A C 1
ATOM 751 O O . LYS A 1 90 ? 18.615 -1.039 -11.243 1.00 76.12 90 LYS A O 1
ATOM 756 N N . GLY A 1 91 ? 17.125 -0.848 -12.920 1.00 75.25 91 GLY A N 1
ATOM 757 C CA . GLY A 1 91 ? 16.252 0.042 -12.168 1.00 75.25 91 GLY A CA 1
ATOM 758 C C . GLY A 1 91 ? 15.584 -0.689 -11.002 1.00 75.25 91 GLY A C 1
ATOM 759 O O . GLY A 1 91 ? 15.308 -1.893 -11.067 1.00 75.25 91 GLY A O 1
ATOM 760 N N . SER A 1 92 ? 15.401 0.023 -9.892 1.00 82.00 92 SER A N 1
ATOM 761 C CA . SER A 1 92 ? 14.786 -0.511 -8.675 1.00 82.00 92 SER A CA 1
ATOM 762 C C . SER A 1 92 ? 13.278 -0.587 -8.765 1.00 82.00 92 SER A C 1
ATOM 764 O O . SER A 1 92 ? 12.656 0.227 -9.444 1.00 82.00 92 SER A O 1
ATOM 766 N N . PHE A 1 93 ? 12.704 -1.524 -8.016 1.00 87.94 93 PHE A N 1
ATOM 767 C CA . PHE A 1 93 ? 11.271 -1.529 -7.783 1.00 87.94 93 PHE A CA 1
ATOM 768 C C . PHE A 1 93 ? 10.880 -0.473 -6.748 1.00 87.94 93 PHE A C 1
ATOM 770 O O . PHE A 1 93 ? 11.600 -0.237 -5.772 1.00 87.94 93 PHE A O 1
ATOM 777 N N . HIS A 1 94 ? 9.705 0.103 -6.941 1.00 90.56 94 HIS A N 1
ATOM 778 C CA . HIS A 1 94 ? 8.858 0.578 -5.857 1.00 90.56 94 HIS A CA 1
ATOM 779 C C . HIS A 1 94 ? 7.478 -0.053 -6.028 1.00 90.56 94 HIS A C 1
ATOM 781 O O . HIS A 1 94 ? 7.206 -0.746 -7.016 1.00 90.56 94 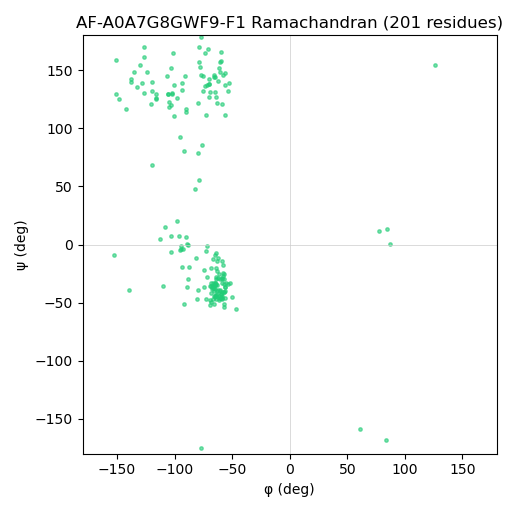HIS A O 1
ATOM 787 N N . SER A 1 95 ? 6.619 0.087 -5.029 1.00 95.06 95 SER A N 1
ATOM 788 C CA . SER A 1 95 ? 5.320 -0.577 -5.075 1.00 95.06 95 SER A CA 1
ATOM 789 C C . SER A 1 95 ? 4.211 0.316 -4.589 1.00 95.06 95 SER A C 1
ATOM 791 O O . SER A 1 95 ? 4.360 1.048 -3.615 1.00 95.06 95 SER A O 1
ATOM 793 N N . ASN A 1 96 ? 3.102 0.214 -5.300 1.00 97.38 96 ASN A N 1
ATOM 794 C CA . ASN A 1 96 ? 1.872 0.925 -5.056 1.00 97.38 96 ASN A CA 1
ATOM 795 C C . ASN A 1 96 ? 0.946 -0.014 -4.289 1.00 97.38 96 ASN A C 1
ATOM 797 O O . ASN A 1 96 ? 0.707 -1.148 -4.714 1.00 97.38 96 ASN A O 1
ATOM 801 N N . LEU A 1 97 ? 0.450 0.457 -3.153 1.00 98.19 97 LEU A N 1
ATOM 802 C CA . LEU A 1 97 ? -0.486 -0.242 -2.291 1.00 98.19 97 LEU A CA 1
ATOM 803 C C . LEU A 1 97 ? -1.755 0.592 -2.163 1.00 98.19 97 LEU A C 1
ATOM 805 O O . LEU A 1 97 ? -1.724 1.710 -1.656 1.00 98.19 97 LEU A O 1
ATOM 809 N N . TYR A 1 98 ? -2.877 0.010 -2.558 1.00 98.06 98 TYR A N 1
ATOM 810 C CA . TYR A 1 98 ? -4.207 0.551 -2.313 1.00 98.06 98 TYR A CA 1
ATOM 811 C C . TYR A 1 98 ? -4.830 -0.230 -1.163 1.00 98.06 98 TYR A C 1
ATOM 813 O O . TYR A 1 98 ? -4.810 -1.461 -1.172 1.00 98.06 98 TYR A O 1
ATOM 821 N N . ILE A 1 99 ? -5.355 0.472 -0.166 1.00 98.31 99 ILE A N 1
ATOM 822 C CA . ILE A 1 99 ? -5.902 -0.125 1.056 1.00 98.31 99 ILE A CA 1
ATOM 823 C C . ILE A 1 99 ? -7.370 0.265 1.142 1.00 98.31 99 ILE A C 1
ATOM 825 O O . ILE A 1 99 ? -7.713 1.436 0.955 1.00 98.31 99 ILE A O 1
ATOM 829 N N . GLY A 1 100 ? -8.230 -0.713 1.413 1.00 97.12 100 GLY A N 1
ATOM 830 C CA . GLY A 1 100 ? -9.646 -0.479 1.656 1.00 97.12 100 GLY A CA 1
ATOM 831 C C . GLY A 1 100 ? -9.910 0.435 2.851 1.00 97.12 100 GLY A C 1
ATOM 832 O O . GLY A 1 100 ? -9.033 0.687 3.679 1.00 97.12 100 GLY A O 1
ATOM 833 N N . HIS A 1 101 ? -11.144 0.921 2.945 1.00 95.12 101 HIS A N 1
ATOM 834 C CA . HIS A 1 101 ? -11.598 1.677 4.108 1.00 95.12 101 HIS A CA 1
ATOM 835 C C . HIS A 1 101 ? -11.418 0.872 5.409 1.00 95.12 101 HIS A C 1
ATOM 837 O O . HIS A 1 101 ? -11.736 -0.316 5.467 1.00 95.12 101 HIS A O 1
ATOM 843 N N . ILE A 1 102 ? -10.933 1.538 6.459 1.00 96.50 102 ILE A N 1
ATOM 844 C CA . ILE A 1 102 ? -10.791 0.972 7.805 1.00 96.50 102 ILE A CA 1
ATOM 845 C C . ILE A 1 102 ? -11.904 1.572 8.669 1.00 96.50 102 ILE A C 1
ATOM 847 O O . ILE A 1 102 ? -11.911 2.791 8.827 1.00 96.50 102 ILE A O 1
ATOM 851 N N . PRO A 1 103 ? -12.835 0.776 9.218 1.00 95.56 103 PRO A N 1
ATOM 852 C CA . PRO A 1 103 ? -13.880 1.277 10.115 1.00 95.56 103 PRO A CA 1
ATOM 853 C C . PRO A 1 103 ? -13.312 1.907 11.399 1.00 95.56 103 PRO A C 1
ATOM 855 O O . PRO A 1 103 ? -12.227 1.533 11.846 1.00 95.56 103 PRO A O 1
ATOM 858 N N . ASP A 1 104 ? -14.024 2.869 11.989 1.00 97.38 104 ASP A N 1
ATOM 859 C CA . ASP A 1 104 ? -13.590 3.555 13.221 1.00 97.38 104 ASP A CA 1
ATOM 860 C C . ASP A 1 104 ? -13.530 2.585 14.408 1.00 97.38 104 ASP A C 1
ATOM 862 O O . ASP A 1 104 ? -12.614 2.652 15.228 1.00 97.38 104 ASP A O 1
ATOM 866 N N . GLU A 1 105 ? -14.430 1.603 14.425 1.00 97.12 105 GLU A N 1
A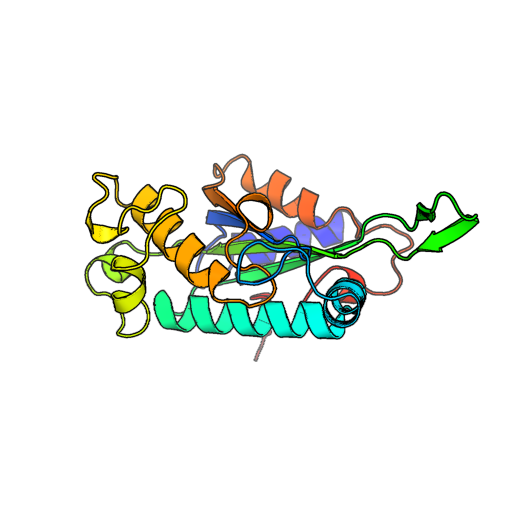TOM 867 C CA . GLU A 1 105 ? -14.552 0.575 15.459 1.00 97.12 105 GLU A CA 1
ATOM 868 C C . GLU A 1 105 ? -13.262 -0.246 15.602 1.00 97.12 105 GLU A C 1
ATOM 870 O O . GLU A 1 105 ? -12.917 -0.691 16.691 1.00 97.12 105 GLU A O 1
ATOM 875 N N . VAL A 1 106 ? -12.492 -0.400 14.517 1.00 96.62 106 VAL A N 1
ATOM 876 C CA . VAL A 1 106 ? -11.184 -1.080 14.535 1.00 96.62 106 VAL A CA 1
ATOM 877 C C . VAL A 1 106 ? -10.168 -0.329 15.402 1.00 96.62 106 VAL A C 1
ATOM 879 O O . VAL A 1 106 ? -9.248 -0.939 15.948 1.00 96.62 106 VAL A O 1
ATOM 882 N N . ILE A 1 107 ? -10.302 0.993 15.507 1.00 97.31 107 ILE A N 1
ATOM 883 C CA . ILE A 1 107 ? -9.426 1.855 16.306 1.00 97.31 107 ILE A CA 1
ATOM 884 C C . ILE A 1 107 ? -9.956 1.986 17.736 1.00 97.31 107 ILE A C 1
ATOM 886 O O . ILE A 1 107 ? -9.158 2.025 18.672 1.00 97.31 107 ILE A O 1
ATOM 890 N N . GLU A 1 108 ? -11.279 2.030 17.905 1.00 96.31 108 GLU A N 1
ATOM 891 C CA . GLU A 1 108 ? -11.951 2.082 19.210 1.00 96.31 108 GLU A CA 1
ATOM 892 C C . GLU A 1 108 ? -11.805 0.766 19.992 1.00 96.31 108 GLU A C 1
ATOM 894 O O . GLU A 1 108 ? -11.599 0.784 21.207 1.00 96.31 108 GLU A O 1
ATOM 899 N N . GLU A 1 109 ? -11.814 -0.369 19.289 1.00 96.31 109 GLU A N 1
ATOM 900 C CA . GLU A 1 109 ? -11.622 -1.718 19.830 1.00 96.31 109 GLU A CA 1
ATOM 901 C C . GLU A 1 109 ? -10.384 -2.389 19.200 1.00 96.31 109 GLU A C 1
ATOM 903 O O . GLU A 1 109 ? -10.488 -3.343 18.419 1.00 96.31 109 GLU A O 1
ATOM 908 N N . PRO A 1 110 ? -9.165 -1.904 19.509 1.00 96.88 110 PRO A N 1
ATOM 909 C CA . PRO A 1 110 ? -7.973 -2.307 18.785 1.00 96.88 110 PRO A CA 1
ATOM 910 C C . PRO A 1 110 ? -7.585 -3.755 19.077 1.00 96.88 110 PRO A C 1
ATOM 912 O O . PRO A 1 110 ? -7.539 -4.212 20.222 1.00 96.88 110 PRO A O 1
ATOM 915 N N . SER A 1 111 ? -7.190 -4.470 18.022 1.00 96.94 111 SER A N 1
ATOM 916 C CA . SER A 1 111 ? -6.631 -5.813 18.158 1.00 96.94 111 SER A CA 1
ATOM 917 C C . SER A 1 111 ? -5.351 -5.813 19.017 1.00 96.94 111 SER A C 1
ATOM 919 O O . SER A 1 111 ? -4.623 -4.813 19.063 1.00 96.94 111 SER A O 1
ATOM 921 N N . PRO A 1 112 ? -4.966 -6.958 19.616 1.00 97.50 112 PRO A N 1
ATOM 922 C CA . PRO A 1 112 ? -3.686 -7.086 20.319 1.00 97.50 112 PRO A CA 1
ATOM 923 C C . PRO A 1 112 ? -2.455 -6.784 19.448 1.00 97.50 112 PRO A C 1
ATOM 925 O O . PRO A 1 112 ? -1.372 -6.548 19.977 1.00 97.50 112 PRO A O 1
ATOM 928 N N . TYR A 1 113 ? -2.602 -6.803 18.117 1.00 97.38 113 TYR A N 1
ATOM 929 C CA . TYR A 1 113 ? -1.548 -6.443 17.167 1.00 97.38 113 TYR A CA 1
ATOM 930 C C . TYR A 1 113 ? -1.520 -4.945 16.846 1.00 97.38 113 TYR A C 1
ATOM 932 O O . TYR A 1 113 ? -0.444 -4.416 16.566 1.00 97.38 113 TYR A O 1
ATOM 940 N N . LEU A 1 114 ? -2.671 -4.268 16.903 1.00 97.88 114 LEU A N 1
ATOM 941 C CA . LEU A 1 114 ? -2.782 -2.825 16.706 1.00 97.88 114 LEU A CA 1
ATOM 942 C C . LEU A 1 114 ? -2.386 -2.048 17.966 1.00 97.88 114 LEU A C 1
ATOM 944 O O . LEU A 1 114 ? -1.690 -1.041 17.862 1.00 97.88 114 LEU A O 1
ATOM 948 N N . MET A 1 115 ? -2.754 -2.543 19.153 1.00 96.94 115 MET A N 1
ATOM 949 C CA . MET A 1 115 ? -2.494 -1.875 20.435 1.00 96.94 115 MET A CA 1
ATOM 950 C C . MET A 1 115 ? -1.025 -1.432 20.621 1.00 96.94 115 MET A C 1
ATOM 952 O O . MET A 1 115 ? -0.796 -0.282 20.990 1.00 96.94 115 MET A O 1
ATOM 956 N N . PRO A 1 116 ? 0.005 -2.249 20.310 1.00 97.56 116 PRO A N 1
ATOM 957 C CA . PRO A 1 116 ? 1.397 -1.815 20.435 1.00 97.56 116 PRO A CA 1
ATOM 958 C C . PRO A 1 116 ? 1.781 -0.649 19.514 1.00 97.56 116 PRO A C 1
ATOM 960 O O . PRO A 1 116 ? 2.749 0.052 19.803 1.00 97.56 116 PRO A O 1
ATOM 963 N N . LEU A 1 117 ? 1.066 -0.433 18.403 1.00 97.12 117 LEU A N 1
ATOM 964 C CA . LEU A 1 117 ? 1.366 0.651 17.463 1.00 97.12 117 LEU A CA 1
ATOM 965 C C . LEU A 1 117 ? 1.002 2.024 18.028 1.00 97.12 117 LEU A C 1
ATOM 967 O O . LEU A 1 117 ? 1.690 2.987 17.715 1.00 97.12 117 LEU A O 1
ATOM 971 N N . PHE A 1 118 ? 0.014 2.109 18.919 1.00 96.94 118 PHE A N 1
ATOM 972 C CA . PHE A 1 118 ? -0.346 3.352 19.608 1.00 96.94 118 PHE A CA 1
ATOM 973 C C . PHE A 1 118 ? 0.805 3.949 20.426 1.00 96.94 118 PHE A C 1
ATOM 975 O O . PHE A 1 118 ? 0.871 5.162 20.601 1.00 96.94 118 PHE A O 1
ATOM 982 N N . TYR A 1 119 ? 1.718 3.108 20.910 1.00 96.50 119 TYR A N 1
ATOM 983 C CA . TYR A 1 119 ? 2.863 3.525 21.721 1.00 96.50 119 TYR A CA 1
ATOM 984 C C . TYR A 1 119 ? 4.134 3.749 20.900 1.00 96.50 119 TYR A C 1
ATOM 986 O O . TYR A 1 119 ? 5.170 4.095 21.466 1.00 96.50 119 TYR A O 1
ATOM 994 N N . LYS A 1 120 ? 4.093 3.526 19.580 1.00 94.38 120 LYS A N 1
ATOM 995 C CA . LYS A 1 120 ? 5.227 3.851 18.717 1.00 94.38 120 LYS A CA 1
ATOM 996 C C . LYS A 1 120 ? 5.303 5.352 18.499 1.00 94.38 120 LYS A C 1
ATOM 998 O O . LYS A 1 120 ? 4.280 6.024 18.399 1.00 94.38 120 LYS A O 1
ATOM 1003 N N . GLU A 1 121 ? 6.530 5.839 18.408 1.00 91.69 121 GLU A N 1
ATOM 1004 C CA . GLU A 1 121 ? 6.822 7.206 18.006 1.00 91.69 121 GLU A CA 1
ATOM 1005 C C . GLU A 1 121 ? 6.509 7.398 16.518 1.00 91.69 121 GLU A C 1
ATOM 1007 O O . GLU A 1 121 ? 6.799 6.521 15.695 1.00 91.69 121 GLU A O 1
ATOM 1012 N N . ASP A 1 122 ? 5.904 8.536 16.190 1.00 86.25 122 ASP A N 1
ATOM 1013 C CA . ASP A 1 122 ? 5.768 9.016 14.819 1.00 86.25 122 ASP A CA 1
ATOM 1014 C C . ASP A 1 122 ? 7.089 9.617 14.295 1.00 86.25 122 ASP A C 1
ATOM 1016 O O . ASP A 1 122 ? 8.125 9.590 14.964 1.00 86.25 122 ASP A O 1
ATOM 1020 N N . ASP A 1 123 ? 7.063 10.177 13.083 1.00 80.62 123 ASP A N 1
ATOM 1021 C CA . ASP A 1 123 ? 8.260 10.719 12.424 1.00 80.62 123 ASP A CA 1
ATOM 1022 C C . ASP A 1 123 ? 8.896 11.912 13.178 1.00 80.62 123 ASP A C 1
ATOM 1024 O O . ASP A 1 123 ? 10.045 12.259 12.902 1.00 80.62 123 ASP A O 1
ATOM 1028 N N . ILE A 1 124 ? 8.193 12.529 14.142 1.00 84.38 124 ILE A N 1
ATOM 1029 C CA . ILE A 1 124 ? 8.727 13.608 14.992 1.00 84.38 124 ILE A CA 1
ATOM 1030 C C . ILE A 1 124 ? 9.087 13.136 16.411 1.00 84.38 124 ILE A C 1
ATOM 1032 O O . ILE A 1 124 ? 9.415 13.964 17.263 1.00 84.38 124 ILE A O 1
ATOM 1036 N N . GLY A 1 125 ? 9.040 11.827 16.677 1.00 86.62 125 GLY A N 1
ATOM 1037 C CA . GLY A 1 125 ? 9.425 11.246 17.963 1.00 86.62 125 GLY A CA 1
ATOM 1038 C C . GLY A 1 125 ? 8.321 11.261 19.025 1.00 86.62 125 GLY A C 1
ATOM 1039 O O . GLY A 1 125 ? 8.616 11.070 20.202 1.00 86.62 125 GLY A O 1
ATOM 1040 N N . VAL A 1 126 ? 7.061 11.518 18.657 1.00 91.06 126 VAL A N 1
ATOM 1041 C CA . VAL A 1 126 ? 5.948 11.587 19.618 1.00 91.06 126 VAL A CA 1
ATOM 1042 C C . VAL A 1 126 ? 5.137 10.292 19.562 1.00 91.06 126 VAL A C 1
ATOM 1044 O O . VAL A 1 126 ? 4.735 9.886 18.470 1.00 91.06 126 VAL A O 1
ATOM 1047 N N . PRO A 1 127 ? 4.845 9.635 20.703 1.00 95.62 127 PRO A N 1
ATOM 1048 C CA . PRO A 1 127 ? 3.958 8.476 20.727 1.00 95.62 127 PRO A CA 1
ATOM 1049 C C . PRO A 1 127 ? 2.606 8.773 20.067 1.00 95.62 127 PRO A C 1
ATOM 1051 O O . PRO A 1 127 ? 1.975 9.791 20.363 1.00 95.62 127 PRO A O 1
ATOM 1054 N N . ILE A 1 128 ? 2.146 7.883 19.185 1.00 96.00 128 ILE A N 1
ATOM 1055 C CA . ILE A 1 128 ? 0.935 8.095 18.376 1.00 96.00 128 ILE A CA 1
ATOM 1056 C C . ILE A 1 128 ? -0.297 8.386 19.246 1.00 96.00 128 ILE A C 1
ATOM 1058 O O . ILE A 1 128 ? -1.072 9.286 18.931 1.00 96.00 128 ILE A O 1
ATOM 1062 N N . ASN A 1 129 ? -0.455 7.698 20.376 1.00 93.50 129 ASN A N 1
ATOM 1063 C CA . ASN A 1 129 ? -1.563 7.911 21.312 1.00 93.50 129 ASN A CA 1
ATOM 1064 C C . ASN A 1 129 ? -1.556 9.270 22.033 1.00 93.50 129 ASN A C 1
ATOM 1066 O O . ASN A 1 129 ? -2.548 9.619 22.667 1.00 93.50 129 ASN A O 1
ATOM 1070 N N . MET A 1 130 ? -0.464 10.032 21.962 1.00 93.94 130 MET A N 1
ATOM 1071 C CA . MET A 1 130 ? -0.375 11.390 22.508 1.00 93.94 130 MET A CA 1
ATOM 1072 C C . MET A 1 130 ? -0.720 12.465 21.468 1.00 93.94 130 MET A C 1
ATOM 1074 O O . MET A 1 130 ? -0.742 13.654 21.790 1.00 93.94 130 MET A O 1
ATOM 1078 N N . ARG A 1 131 ? -0.980 12.081 20.212 1.00 91.56 131 ARG A N 1
ATOM 1079 C CA . ARG A 1 131 ? -1.293 13.016 19.127 1.00 91.56 131 ARG A CA 1
ATOM 1080 C C . ARG A 1 131 ? -2.755 13.451 19.214 1.00 91.56 131 ARG A C 1
ATOM 1082 O O . ARG A 1 131 ? -3.666 12.636 19.121 1.00 91.56 131 ARG A O 1
ATOM 1089 N N . ALA A 1 132 ? -2.982 14.757 19.328 1.00 90.81 132 ALA A N 1
ATOM 1090 C CA . ALA A 1 132 ? -4.314 15.350 19.238 1.00 90.81 132 ALA A CA 1
ATOM 1091 C C . ALA A 1 132 ? -4.735 15.487 17.764 1.00 90.81 132 ALA A C 1
ATOM 1093 O O . ALA A 1 132 ? -4.615 16.556 17.165 1.00 90.81 132 ALA A O 1
ATOM 1094 N N . VAL A 1 133 ? -5.173 14.383 17.161 1.00 94.00 133 VAL A N 1
ATOM 1095 C CA . VAL A 1 133 ? -5.588 14.310 15.752 1.00 94.00 133 VAL A CA 1
ATOM 1096 C C . VAL A 1 133 ? -6.994 13.725 15.620 1.00 94.00 133 VAL A C 1
ATOM 1098 O O . VAL A 1 133 ? -7.500 13.089 16.540 1.00 94.00 133 VAL A O 1
ATOM 1101 N N . ASN A 1 134 ? -7.641 13.954 14.475 1.00 96.00 134 ASN A N 1
ATOM 1102 C CA . ASN A 1 134 ? -8.911 13.299 14.164 1.00 96.00 134 ASN A CA 1
ATOM 1103 C C . ASN A 1 134 ? -8.710 11.798 13.865 1.00 96.00 134 ASN A C 1
ATOM 1105 O O . ASN A 1 134 ? -7.584 11.335 13.671 1.00 96.00 134 ASN A O 1
ATOM 1109 N N . MET A 1 135 ? -9.818 11.056 13.808 1.00 96.00 135 MET A N 1
ATOM 1110 C CA . MET A 1 135 ? -9.813 9.603 13.614 1.00 96.00 135 MET A CA 1
ATOM 1111 C C . MET A 1 135 ? -9.091 9.174 12.328 1.00 96.00 135 MET A C 1
ATOM 1113 O O . MET A 1 135 ? -8.296 8.240 12.338 1.00 96.00 135 MET A O 1
ATOM 1117 N N . GLU A 1 136 ? -9.294 9.901 11.231 1.00 96.31 136 GLU A N 1
ATOM 1118 C CA . GLU A 1 136 ? -8.658 9.593 9.947 1.00 96.31 136 GLU A CA 1
ATOM 1119 C C . GLU A 1 136 ? -7.128 9.742 10.001 1.00 96.31 136 GLU A C 1
ATOM 1121 O O . GLU A 1 136 ? -6.375 8.861 9.587 1.00 96.31 136 GLU A O 1
ATOM 1126 N N . ASN A 1 137 ? -6.642 10.828 10.601 1.00 96.25 137 ASN A N 1
ATOM 1127 C CA . ASN A 1 137 ? -5.212 11.044 10.799 1.00 96.25 137 ASN A CA 1
ATOM 1128 C C . ASN A 1 137 ? -4.613 10.026 11.779 1.00 96.25 137 ASN A C 1
ATOM 1130 O O . ASN A 1 137 ? -3.469 9.610 11.602 1.00 96.25 137 ASN A O 1
ATOM 1134 N N . LEU A 1 138 ? -5.374 9.588 12.786 1.00 97.19 138 LEU A N 1
ATOM 1135 C CA . LEU A 1 138 ? -4.952 8.512 13.680 1.00 97.19 138 LEU A CA 1
ATOM 1136 C C . LEU A 1 138 ? -4.789 7.186 12.916 1.00 97.19 138 LEU A C 1
ATOM 1138 O O . LEU A 1 138 ? -3.765 6.518 13.079 1.00 97.19 138 LEU A O 1
ATOM 1142 N N . LYS A 1 139 ? -5.726 6.839 12.023 1.00 97.81 139 LYS A N 1
ATOM 1143 C CA . LYS A 1 139 ? -5.607 5.665 11.137 1.00 97.81 139 LYS A CA 1
ATOM 1144 C C . LYS A 1 139 ? -4.367 5.747 10.253 1.00 97.81 139 LYS A C 1
ATOM 1146 O O . LYS A 1 139 ? -3.634 4.765 10.165 1.00 97.81 139 LYS A O 1
ATOM 1151 N N . LEU A 1 140 ? -4.082 6.908 9.656 1.00 97.62 140 LEU A N 1
ATOM 1152 C CA . LEU A 1 140 ? -2.871 7.119 8.853 1.00 97.62 140 LEU A CA 1
ATOM 1153 C C . LEU A 1 140 ? -1.590 6.904 9.670 1.00 97.62 140 LEU A C 1
ATOM 1155 O O . LEU A 1 140 ? -0.686 6.209 9.208 1.00 97.62 140 LEU A O 1
ATOM 1159 N N . LEU A 1 141 ? -1.514 7.444 10.891 1.00 96.94 141 LEU A N 1
ATOM 1160 C CA . LEU A 1 141 ? -0.363 7.248 11.779 1.00 96.94 141 LEU A CA 1
ATOM 1161 C C . LEU A 1 141 ? -0.167 5.768 12.138 1.00 96.94 141 LEU A C 1
ATOM 1163 O O . LEU A 1 141 ? 0.950 5.250 12.068 1.00 96.94 141 LEU A O 1
ATOM 1167 N N . LEU A 1 142 ? -1.251 5.064 12.469 1.00 97.88 142 LEU A N 1
ATOM 1168 C CA . LEU A 1 142 ? -1.212 3.642 12.815 1.00 97.88 142 LEU A CA 1
ATOM 1169 C C . LEU A 1 142 ? -0.862 2.766 11.604 1.00 97.88 142 LEU A C 1
ATOM 1171 O O . LEU A 1 142 ? -0.054 1.845 11.732 1.00 97.88 142 LEU A O 1
ATOM 1175 N N . LEU A 1 143 ? -1.417 3.052 10.423 1.00 97.81 143 LEU A N 1
ATOM 1176 C CA . LEU A 1 143 ? -1.072 2.373 9.170 1.00 97.81 143 LEU A CA 1
ATOM 1177 C C . LEU A 1 143 ? 0.401 2.579 8.818 1.00 97.81 143 LEU A C 1
ATOM 1179 O O . LEU A 1 143 ? 1.098 1.613 8.506 1.00 97.81 143 LEU A O 1
ATOM 1183 N N . ASN A 1 144 ? 0.893 3.813 8.926 1.00 96.50 144 ASN A N 1
ATOM 1184 C CA . ASN A 1 144 ? 2.295 4.146 8.705 1.00 96.50 144 ASN A CA 1
ATOM 1185 C C . ASN A 1 144 ? 3.194 3.326 9.650 1.00 96.50 144 ASN A C 1
ATOM 1187 O O . ASN A 1 144 ? 4.036 2.545 9.195 1.00 96.50 144 ASN A O 1
ATOM 1191 N N . ALA A 1 145 ? 2.924 3.374 10.958 1.00 95.75 145 ALA A N 1
ATOM 1192 C CA . ALA A 1 145 ? 3.643 2.593 11.961 1.00 95.75 145 ALA A CA 1
ATOM 1193 C C . ALA A 1 145 ? 3.535 1.072 11.749 1.00 95.75 145 ALA A C 1
ATOM 1195 O O . ALA A 1 145 ? 4.461 0.334 12.105 1.00 95.75 145 ALA A O 1
ATOM 1196 N N . CYS A 1 146 ? 2.428 0.592 11.172 1.00 96.62 146 CYS A N 1
ATOM 1197 C CA . CYS A 1 146 ? 2.218 -0.807 10.820 1.00 96.62 146 CYS A CA 1
ATOM 1198 C C . CYS A 1 146 ? 3.121 -1.236 9.656 1.00 96.62 146 CYS A C 1
ATOM 1200 O O . CYS A 1 146 ? 3.867 -2.210 9.791 1.00 96.62 146 CYS A O 1
ATOM 1202 N N . ILE A 1 147 ? 3.101 -0.489 8.545 1.00 95.38 147 ILE A N 1
ATOM 1203 C CA . ILE A 1 147 ? 3.860 -0.785 7.319 1.00 95.38 147 ILE A CA 1
ATOM 1204 C C . ILE A 1 147 ? 5.369 -0.679 7.574 1.00 95.38 147 ILE A C 1
ATOM 1206 O O . ILE A 1 147 ? 6.135 -1.550 7.148 1.00 95.38 147 ILE A O 1
ATOM 1210 N N . ARG A 1 148 ? 5.804 0.325 8.348 1.00 91.88 148 ARG A N 1
ATOM 1211 C CA . ARG A 1 148 ? 7.216 0.549 8.713 1.00 91.88 148 ARG A CA 1
ATOM 1212 C C . ARG A 1 148 ? 7.841 -0.562 9.568 1.00 91.88 148 ARG A C 1
ATOM 1214 O O . ARG A 1 148 ? 9.052 -0.572 9.775 1.00 91.88 148 ARG A O 1
ATOM 1221 N N . GLN A 1 149 ? 7.057 -1.539 10.033 1.00 90.31 149 GLN A N 1
ATOM 1222 C CA . GLN A 1 149 ? 7.592 -2.769 10.640 1.00 90.31 149 GLN A CA 1
ATOM 1223 C C . GLN A 1 149 ? 8.308 -3.666 9.632 1.00 90.31 149 GLN A C 1
ATOM 1225 O O . GLN A 1 149 ? 9.098 -4.525 10.025 1.00 90.31 149 GLN A O 1
ATOM 1230 N N . SER A 1 150 ? 8.036 -3.494 8.338 1.00 88.12 150 SER A N 1
ATOM 1231 C CA . SER A 1 150 ? 8.803 -4.153 7.290 1.00 88.12 150 S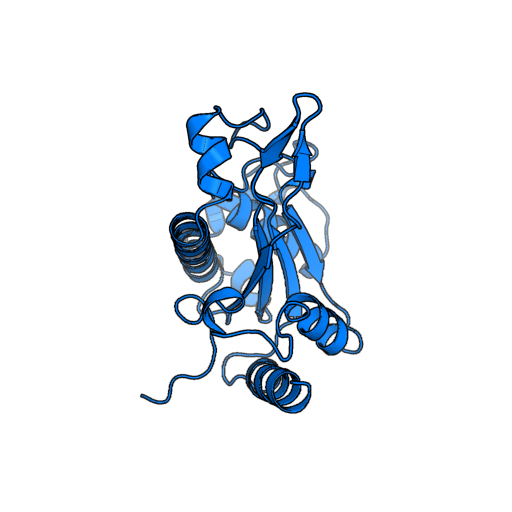ER A CA 1
ATOM 1232 C C . SER A 1 150 ? 10.245 -3.660 7.310 1.00 88.12 150 SER A C 1
ATOM 1234 O O . SER A 1 150 ? 10.491 -2.460 7.200 1.00 88.12 150 SER A O 1
ATOM 1236 N N . LYS A 1 151 ? 11.208 -4.592 7.371 1.00 80.88 151 LYS A N 1
ATOM 1237 C CA . LYS A 1 151 ? 12.652 -4.286 7.322 1.00 80.88 151 LYS A CA 1
ATOM 1238 C C . LYS A 1 151 ? 13.017 -3.399 6.122 1.00 80.88 151 LYS A C 1
ATOM 1240 O O . LYS A 1 151 ? 13.940 -2.601 6.226 1.00 80.88 151 LYS A O 1
ATOM 1245 N N . TRP A 1 152 ? 12.311 -3.570 5.005 1.00 76.38 152 TRP A N 1
ATOM 1246 C CA . TRP A 1 152 ? 12.609 -2.929 3.723 1.00 76.38 152 TRP A CA 1
ATOM 1247 C C . TRP A 1 152 ? 11.979 -1.549 3.546 1.00 76.38 152 TRP A C 1
ATOM 1249 O O . TRP A 1 152 ? 12.427 -0.794 2.689 1.00 76.38 152 TRP A O 1
ATOM 1259 N N . VAL A 1 153 ? 10.944 -1.241 4.330 1.00 81.88 153 VAL A N 1
ATOM 1260 C CA . VAL A 1 153 ? 10.361 0.105 4.397 1.00 81.88 153 VAL A CA 1
ATOM 1261 C C . VAL A 1 153 ? 11.048 0.877 5.519 1.00 81.88 153 VAL A C 1
ATOM 1263 O O . VAL A 1 153 ? 11.573 1.964 5.312 1.00 81.88 153 VAL A O 1
ATOM 1266 N N . GLY A 1 154 ? 11.112 0.279 6.710 1.00 80.00 154 GLY A N 1
ATOM 1267 C CA . GLY A 1 154 ? 11.880 0.813 7.822 1.00 80.00 154 GLY A CA 1
ATOM 1268 C C . GLY A 1 154 ? 11.425 2.194 8.295 1.00 80.00 154 GLY A C 1
ATOM 1269 O O . GLY A 1 154 ? 10.292 2.627 8.082 1.00 80.00 154 GLY A O 1
ATOM 1270 N N . ARG A 1 155 ? 12.341 2.889 8.975 1.00 74.94 155 ARG A N 1
ATOM 1271 C CA . ARG A 1 155 ? 12.092 4.190 9.616 1.00 74.94 155 ARG A CA 1
ATOM 1272 C C . ARG A 1 155 ? 12.454 5.402 8.759 1.00 74.94 155 ARG A C 1
ATOM 1274 O O . ARG A 1 155 ? 12.246 6.522 9.200 1.00 74.94 155 ARG A O 1
ATOM 1281 N N . HIS A 1 156 ? 13.025 5.218 7.568 1.00 79.00 156 HIS A N 1
ATOM 1282 C CA . HIS A 1 156 ? 13.392 6.370 6.747 1.00 79.00 156 HIS A CA 1
ATOM 1283 C C . HIS A 1 156 ? 12.133 7.051 6.213 1.00 79.00 156 HIS A C 1
ATOM 1285 O O . HIS A 1 156 ? 11.306 6.388 5.581 1.00 79.00 156 HIS A O 1
ATOM 1291 N N . HIS A 1 157 ? 12.013 8.361 6.429 1.00 77.94 157 HIS A N 1
ATOM 1292 C CA . HIS A 1 157 ? 10.847 9.155 6.040 1.00 77.94 157 HIS A CA 1
ATOM 1293 C C . HIS A 1 157 ? 10.417 8.858 4.592 1.00 77.94 157 HIS A C 1
ATOM 1295 O O . HIS A 1 157 ? 9.330 8.329 4.373 1.00 77.94 157 HIS A O 1
ATOM 1301 N N . ASP A 1 158 ? 11.347 9.003 3.643 1.00 82.88 158 ASP A N 1
ATOM 1302 C CA . ASP A 1 158 ? 11.085 8.842 2.201 1.00 82.88 158 ASP A CA 1
ATOM 1303 C C . ASP A 1 158 ? 10.839 7.398 1.729 1.00 82.88 158 ASP A C 1
ATOM 1305 O O . ASP A 1 158 ? 10.641 7.161 0.543 1.00 82.88 158 ASP A O 1
ATOM 1309 N N . SER A 1 159 ? 10.894 6.397 2.613 1.00 86.88 159 SER A N 1
ATOM 1310 C CA . SER A 1 159 ? 10.621 5.003 2.226 1.00 86.88 159 SER A CA 1
ATOM 1311 C C . SER A 1 159 ? 9.133 4.665 2.164 1.00 86.88 159 SER A C 1
ATOM 1313 O O . SER A 1 159 ? 8.774 3.609 1.644 1.00 86.88 159 SER A O 1
ATOM 1315 N N . LEU A 1 160 ? 8.273 5.550 2.674 1.00 92.69 160 LEU A N 1
ATOM 1316 C CA . LEU A 1 160 ? 6.832 5.356 2.690 1.00 92.69 160 LEU A CA 1
ATOM 1317 C C . LEU A 1 160 ? 6.105 6.671 2.417 1.00 92.69 160 LEU A C 1
ATOM 1319 O O . LEU A 1 160 ? 6.153 7.588 3.231 1.00 92.69 160 LEU A O 1
ATOM 1323 N N . PHE A 1 161 ? 5.367 6.716 1.316 1.00 94.62 161 PHE A N 1
ATOM 1324 C CA . PHE A 1 161 ? 4.269 7.659 1.138 1.00 94.62 161 PHE A CA 1
ATOM 1325 C C . PHE A 1 161 ? 2.967 6.978 1.567 1.00 94.62 161 PHE A C 1
ATOM 1327 O O . PHE A 1 161 ? 2.770 5.802 1.260 1.00 94.62 161 PHE A O 1
ATOM 1334 N N . LEU A 1 162 ? 2.083 7.686 2.268 1.00 96.88 162 LEU A N 1
ATOM 1335 C CA . LEU A 1 162 ? 0.758 7.197 2.650 1.00 96.88 162 LEU A CA 1
ATOM 1336 C C . LEU A 1 162 ? -0.206 8.381 2.755 1.00 96.88 162 LEU A C 1
ATOM 1338 O O . LEU A 1 162 ? 0.094 9.354 3.444 1.00 96.88 162 LEU A O 1
ATOM 1342 N N . ALA A 1 163 ? -1.365 8.275 2.112 1.00 97.25 163 ALA A N 1
ATOM 1343 C CA . ALA A 1 163 ? -2.403 9.296 2.158 1.00 97.25 163 ALA A CA 1
ATOM 1344 C C . ALA A 1 163 ? -3.803 8.693 1.985 1.00 97.25 163 ALA A C 1
ATOM 1346 O O . ALA A 1 163 ? -3.965 7.608 1.422 1.00 97.25 163 ALA A O 1
ATOM 1347 N N . VAL A 1 164 ? -4.815 9.432 2.440 1.00 97.19 164 VAL A N 1
ATOM 1348 C CA . VAL A 1 164 ? -6.194 9.265 1.961 1.00 97.19 164 VAL A CA 1
ATOM 1349 C C . VAL A 1 164 ? -6.267 9.854 0.559 1.00 97.19 164 VAL A C 1
ATOM 1351 O O . VAL A 1 164 ? -5.722 10.933 0.323 1.00 97.19 164 VAL A O 1
ATOM 1354 N N . VAL A 1 165 ? -6.931 9.162 -0.362 1.00 95.31 165 VAL A N 1
ATOM 1355 C CA . VAL A 1 165 ? -7.144 9.679 -1.718 1.00 95.31 165 VAL A CA 1
ATOM 1356 C C . VAL A 1 165 ? -8.598 10.118 -1.858 1.00 95.31 165 VAL A C 1
ATOM 1358 O O . VAL A 1 165 ? -9.493 9.329 -1.541 1.00 95.31 165 VAL A O 1
ATOM 1361 N N . PRO A 1 166 ? -8.859 11.345 -2.338 1.00 94.88 166 PRO A N 1
ATOM 1362 C CA . PRO A 1 166 ? -10.209 11.785 -2.655 1.00 94.88 166 PRO A CA 1
ATOM 1363 C C . PRO A 1 166 ? -10.921 10.796 -3.598 1.00 94.88 166 PRO A C 1
ATOM 1365 O O . PRO A 1 166 ? -10.296 10.290 -4.536 1.00 94.88 166 PRO A O 1
ATOM 1368 N N . PRO A 1 167 ? -12.217 10.494 -3.388 1.00 92.19 167 PRO A N 1
ATOM 1369 C CA . PRO A 1 167 ? -12.931 9.511 -4.205 1.00 92.19 167 PRO A CA 1
ATOM 1370 C C . PRO A 1 167 ? -12.896 9.790 -5.716 1.00 92.19 167 PRO A C 1
ATOM 1372 O O . PRO A 1 167 ? -12.855 8.855 -6.513 1.00 92.19 167 PRO A O 1
ATOM 1375 N N . ASP A 1 168 ? -12.887 11.063 -6.111 1.00 94.62 168 ASP A N 1
ATOM 1376 C CA . ASP A 1 168 ? -12.803 11.533 -7.497 1.00 94.62 168 ASP A CA 1
A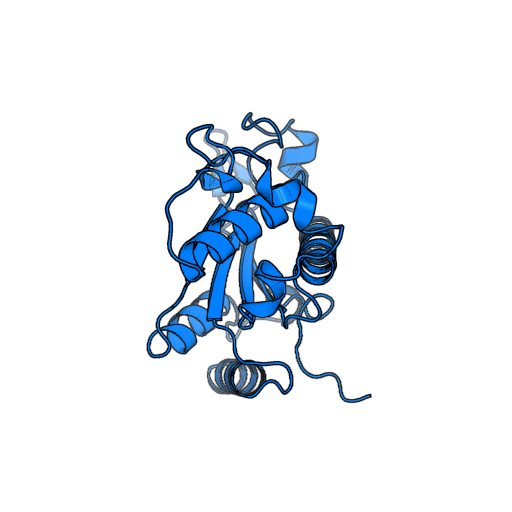TOM 1377 C C . ASP A 1 168 ? -11.402 11.385 -8.116 1.00 94.62 168 ASP A C 1
ATOM 1379 O O . ASP A 1 168 ? -11.276 11.270 -9.335 1.00 94.62 168 ASP A O 1
ATOM 1383 N N . GLU A 1 169 ? -10.357 11.304 -7.292 1.00 95.94 169 GLU A N 1
ATOM 1384 C CA . GLU A 1 169 ? -8.973 11.092 -7.731 1.00 95.94 169 GLU A CA 1
ATOM 1385 C C . GLU A 1 169 ? -8.564 9.610 -7.728 1.00 95.94 169 GLU A C 1
ATOM 1387 O O . GLU A 1 169 ? -7.613 9.224 -8.414 1.00 95.94 169 GLU A O 1
ATOM 1392 N N . MET A 1 170 ? -9.283 8.750 -6.997 1.00 96.12 170 MET A N 1
ATOM 1393 C CA . MET A 1 170 ? -8.877 7.360 -6.762 1.00 96.12 170 MET A CA 1
ATOM 1394 C C . MET A 1 170 ? -8.696 6.542 -8.046 1.00 96.12 170 MET A C 1
ATOM 1396 O O . MET A 1 170 ? -7.729 5.789 -8.153 1.00 96.12 170 MET A O 1
ATOM 1400 N N . GLU A 1 171 ? -9.570 6.697 -9.046 1.00 96.44 171 GLU A N 1
ATOM 1401 C CA . GLU A 1 171 ? -9.404 5.981 -10.319 1.00 96.44 171 GLU A CA 1
ATOM 1402 C C . GLU A 1 171 ? -8.112 6.401 -11.033 1.00 96.44 171 GLU A C 1
ATOM 1404 O O . GLU A 1 171 ? -7.384 5.554 -11.557 1.00 96.44 171 GLU A O 1
ATOM 1409 N N . ALA A 1 172 ? -7.806 7.700 -11.045 1.00 95.50 172 ALA A N 1
ATOM 1410 C CA . ALA A 1 172 ? -6.597 8.217 -11.671 1.00 95.50 172 ALA A CA 1
ATOM 1411 C C . ALA A 1 172 ? -5.345 7.719 -10.934 1.00 95.50 172 ALA A C 1
ATOM 1413 O O . ALA A 1 172 ? -4.418 7.219 -11.576 1.00 95.50 172 ALA A O 1
ATOM 1414 N N . THR A 1 173 ? -5.350 7.758 -9.598 1.00 95.50 173 THR A N 1
ATOM 1415 C CA . THR A 1 173 ? -4.263 7.227 -8.761 1.00 95.50 173 THR A CA 1
ATOM 1416 C C . THR A 1 173 ? -4.094 5.717 -8.949 1.00 95.50 173 THR A C 1
ATOM 1418 O O . THR A 1 173 ? -2.967 5.230 -9.045 1.00 95.50 173 THR A O 1
ATOM 1421 N N . PHE A 1 174 ? -5.186 4.956 -9.076 1.00 95.25 174 PHE A N 1
ATOM 1422 C CA . PHE A 1 174 ? -5.143 3.521 -9.377 1.00 95.25 174 PHE A CA 1
ATOM 1423 C C . PHE A 1 174 ? -4.544 3.241 -10.758 1.00 95.25 174 PHE A C 1
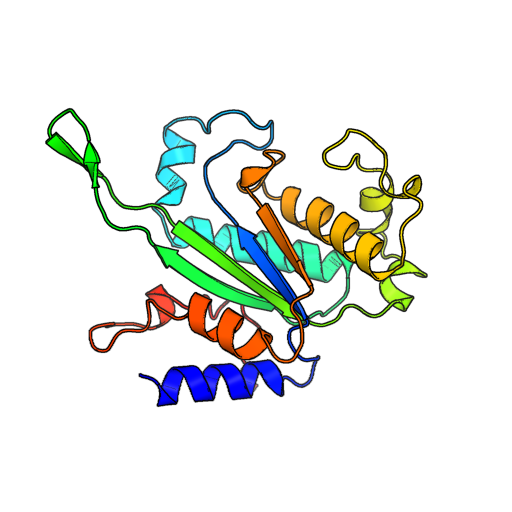ATOM 1425 O O . PHE A 1 174 ? -3.645 2.414 -10.906 1.00 95.25 174 PHE A O 1
ATOM 1432 N N . ARG A 1 175 ? -4.990 3.972 -11.784 1.00 93.81 175 ARG A N 1
ATOM 1433 C CA . ARG A 1 175 ? -4.472 3.844 -13.154 1.00 93.81 175 ARG A CA 1
ATOM 1434 C C . ARG A 1 175 ? -3.000 4.227 -13.262 1.00 93.81 175 ARG A C 1
ATOM 1436 O O . ARG A 1 175 ? -2.291 3.605 -14.055 1.00 93.81 175 ARG A O 1
ATOM 1443 N N . TYR A 1 176 ? -2.540 5.201 -12.474 1.00 91.25 176 TYR A N 1
ATOM 1444 C CA . TYR A 1 176 ? -1.128 5.579 -12.405 1.00 91.25 176 TYR A CA 1
ATOM 1445 C C . TYR A 1 176 ? -0.254 4.394 -11.982 1.00 91.25 176 TYR A C 1
ATOM 1447 O O . TYR A 1 176 ? 0.720 4.082 -12.665 1.00 91.25 176 TYR A O 1
ATOM 1455 N N . GLY A 1 177 ? -0.660 3.659 -10.941 1.00 90.69 177 GLY A N 1
ATOM 1456 C CA . GLY A 1 177 ? 0.048 2.457 -10.489 1.00 90.69 177 GLY A CA 1
ATOM 1457 C C . GLY A 1 177 ? 0.042 1.303 -11.499 1.00 90.69 177 GLY A C 1
ATOM 1458 O O . GLY A 1 177 ? 0.754 0.321 -11.307 1.00 90.69 177 GLY A O 1
ATOM 1459 N N . LEU A 1 178 ? -0.737 1.405 -12.580 1.00 92.62 178 LEU A N 1
ATOM 1460 C CA . LEU A 1 178 ? -0.799 0.440 -13.679 1.00 92.62 178 LEU A CA 1
ATOM 1461 C C . LEU A 1 178 ? -0.150 0.967 -14.968 1.00 92.62 178 LEU A C 1
ATOM 1463 O O . LEU A 1 178 ? -0.405 0.425 -16.048 1.00 92.62 178 LEU A O 1
ATOM 1467 N N . LYS A 1 179 ? 0.643 2.045 -14.912 1.00 90.06 179 LYS A N 1
ATOM 1468 C CA . LYS A 1 179 ? 1.234 2.656 -16.115 1.00 90.06 179 LYS A CA 1
ATOM 1469 C C . LYS A 1 179 ? 2.123 1.690 -16.906 1.00 90.06 179 LYS A C 1
ATOM 1471 O O . LYS A 1 179 ? 2.054 1.712 -18.133 1.00 90.06 179 LYS A O 1
ATOM 1476 N N . ASP A 1 180 ? 2.800 0.772 -16.215 1.00 89.12 180 ASP A N 1
ATOM 1477 C CA . ASP A 1 180 ? 3.676 -0.253 -16.801 1.00 89.12 180 ASP A CA 1
ATOM 1478 C C . ASP A 1 180 ? 2.902 -1.372 -17.526 1.00 89.12 180 ASP A C 1
ATOM 1480 O O . ASP A 1 180 ? 3.491 -2.212 -18.204 1.00 89.12 180 ASP A O 1
ATOM 1484 N N . ILE A 1 181 ? 1.563 -1.374 -17.455 1.00 89.81 181 ILE A N 1
ATOM 1485 C CA . ILE A 1 181 ? 0.726 -2.190 -18.341 1.00 89.81 181 ILE A CA 1
ATOM 1486 C C . ILE A 1 181 ? 0.669 -1.537 -19.725 1.00 89.81 181 ILE A C 1
ATOM 1488 O O . ILE A 1 181 ? -0.250 -0.768 -20.046 1.00 89.81 181 ILE A O 1
ATOM 1492 N N . THR A 1 182 ? 1.669 -1.863 -20.539 1.00 87.50 182 THR A N 1
ATOM 1493 C CA . THR A 1 182 ? 1.848 -1.409 -21.923 1.00 87.50 182 THR A CA 1
ATOM 1494 C C . THR A 1 182 ? 1.421 -2.490 -22.930 1.00 87.50 182 THR A C 1
ATOM 1496 O O . THR A 1 182 ? 1.209 -3.643 -22.550 1.00 87.50 182 THR A O 1
ATOM 1499 N N . PRO A 1 183 ? 1.216 -2.149 -24.220 1.00 84.19 183 PRO A N 1
ATOM 1500 C CA . PRO A 1 183 ? 0.887 -3.135 -25.256 1.00 84.19 183 PRO A CA 1
ATOM 1501 C C . PRO A 1 183 ? 1.920 -4.257 -25.407 1.00 84.19 183 PRO A C 1
ATOM 1503 O O . PRO A 1 183 ? 1.531 -5.371 -25.742 1.00 84.19 183 PRO A O 1
ATOM 1506 N N . ASP A 1 184 ? 3.188 -3.959 -25.118 1.00 83.19 184 ASP A N 1
ATOM 1507 C CA . ASP A 1 184 ? 4.320 -4.885 -25.240 1.00 83.19 184 ASP A CA 1
ATOM 1508 C C . ASP A 1 184 ? 4.571 -5.689 -23.951 1.00 83.19 184 ASP A C 1
ATOM 1510 O O . ASP A 1 184 ? 5.572 -6.392 -23.833 1.00 83.19 184 ASP A O 1
ATOM 1514 N N . LEU A 1 185 ? 3.691 -5.570 -22.950 1.00 85.12 185 LEU A N 1
ATOM 1515 C CA . LEU A 1 185 ? 3.825 -6.316 -21.708 1.00 85.12 185 LEU A CA 1
ATOM 1516 C C . LEU A 1 185 ? 3.482 -7.795 -21.930 1.00 85.12 185 LEU A C 1
ATOM 1518 O O . LEU A 1 185 ? 2.317 -8.155 -22.098 1.00 85.12 185 LEU A O 1
ATOM 1522 N N . ASP A 1 186 ? 4.494 -8.656 -21.828 1.00 82.56 186 ASP A N 1
ATOM 1523 C CA . ASP A 1 186 ? 4.337 -10.105 -22.010 1.00 82.56 186 ASP A CA 1
ATOM 1524 C C . ASP A 1 186 ? 3.522 -10.783 -20.897 1.00 82.56 186 ASP A C 1
ATOM 1526 O O . ASP A 1 186 ? 2.844 -11.783 -21.132 1.00 82.56 186 ASP A O 1
ATOM 1530 N N . ASN A 1 187 ? 3.610 -10.283 -19.658 1.00 86.12 187 ASN A N 1
ATOM 1531 C CA . ASN A 1 187 ? 2.936 -10.887 -18.509 1.00 86.12 187 ASN A CA 1
ATOM 1532 C C . ASN A 1 187 ? 2.525 -9.837 -17.466 1.00 86.12 187 ASN A C 1
ATOM 1534 O O . ASN A 1 187 ? 3.372 -9.121 -16.928 1.00 86.12 187 ASN A O 1
ATOM 1538 N N . PHE A 1 188 ? 1.237 -9.815 -17.109 1.00 89.12 188 PHE A N 1
ATOM 1539 C CA . PHE A 1 188 ? 0.701 -8.943 -16.062 1.00 89.12 188 PHE A CA 1
ATOM 1540 C C . PHE A 1 188 ? 1.308 -9.193 -14.684 1.00 89.12 188 PHE A C 1
ATOM 1542 O O . PHE A 1 188 ? 1.367 -8.251 -13.902 1.00 89.12 188 PHE A O 1
ATOM 1549 N N . ASP A 1 189 ? 1.818 -10.393 -14.390 1.00 88.62 189 ASP A N 1
ATOM 1550 C CA . ASP A 1 189 ? 2.514 -10.668 -13.126 1.00 88.62 189 ASP A CA 1
ATOM 1551 C C . ASP A 1 189 ? 3.706 -9.726 -12.920 1.00 88.62 189 ASP A C 1
ATOM 1553 O O . ASP A 1 189 ? 4.110 -9.464 -11.790 1.00 88.62 189 ASP A O 1
ATOM 1557 N N . GLN A 1 190 ? 4.296 -9.187 -13.988 1.00 88.19 190 GLN A N 1
ATOM 1558 C CA . GLN A 1 190 ? 5.407 -8.244 -13.860 1.00 88.19 190 GLN A CA 1
ATOM 1559 C C . GLN A 1 190 ? 4.989 -6.939 -13.167 1.00 88.19 190 GLN A C 1
ATOM 1561 O O . GLN A 1 190 ? 5.817 -6.339 -12.488 1.00 88.19 190 GLN A O 1
ATOM 1566 N N . VAL A 1 191 ? 3.713 -6.558 -13.287 1.00 92.25 191 VAL A N 1
ATOM 1567 C CA . VAL A 1 191 ? 3.152 -5.318 -12.734 1.00 92.25 191 VAL A CA 1
ATOM 1568 C C . VAL A 1 191 ? 2.210 -5.598 -11.569 1.00 92.25 191 VAL A C 1
ATOM 1570 O O . VAL A 1 191 ? 2.176 -4.835 -10.619 1.00 92.25 191 VAL A O 1
ATOM 1573 N N . ILE A 1 192 ? 1.443 -6.684 -11.596 1.00 94.56 192 ILE A N 1
ATOM 1574 C CA . ILE A 1 192 ? 0.432 -6.978 -10.580 1.00 94.56 192 ILE A CA 1
ATOM 1575 C C . ILE A 1 192 ? 0.928 -8.101 -9.676 1.00 94.56 192 ILE A C 1
ATOM 1577 O O . ILE A 1 192 ? 1.332 -9.175 -10.128 1.00 94.56 192 ILE A O 1
ATOM 1581 N N . ASP A 1 193 ? 0.857 -7.872 -8.367 1.00 95.25 193 ASP A N 1
ATOM 1582 C CA . ASP A 1 193 ? 1.060 -8.933 -7.389 1.00 95.25 193 ASP A CA 1
ATOM 1583 C C . ASP A 1 193 ? -0.279 -9.576 -7.031 1.00 95.25 193 ASP A C 1
ATOM 1585 O O . ASP A 1 193 ? -0.888 -9.274 -6.003 1.00 95.25 193 ASP A O 1
ATOM 1589 N N . TRP A 1 194 ? -0.742 -10.482 -7.893 1.00 94.19 194 TRP A N 1
ATOM 1590 C CA . TRP A 1 194 ? -2.008 -11.194 -7.703 1.00 94.19 194 TRP A CA 1
ATOM 1591 C C . TRP A 1 194 ? -2.076 -11.955 -6.385 1.00 94.19 194 TRP A C 1
ATOM 1593 O O . TRP A 1 194 ? -3.137 -12.053 -5.784 1.00 94.19 194 TRP A O 1
ATOM 1603 N N . LYS A 1 195 ? -0.941 -12.484 -5.918 1.00 93.50 195 LYS A N 1
ATOM 1604 C CA . LYS A 1 195 ? -0.886 -13.332 -4.725 1.00 93.50 195 LYS A CA 1
ATOM 1605 C C . LYS A 1 195 ? -1.225 -12.558 -3.456 1.00 93.50 195 LYS A C 1
ATOM 1607 O O . LYS A 1 195 ? -1.797 -13.126 -2.529 1.00 93.50 195 LYS A O 1
ATOM 1612 N N . ASN A 1 196 ? -0.812 -11.296 -3.390 1.00 95.75 196 ASN A N 1
ATOM 1613 C CA . ASN A 1 196 ? -1.030 -10.455 -2.217 1.00 95.75 196 ASN A CA 1
ATOM 1614 C C . ASN A 1 196 ? -2.169 -9.446 -2.411 1.00 95.75 196 ASN A C 1
ATOM 1616 O O . ASN A 1 196 ? -2.540 -8.776 -1.448 1.00 95.75 196 ASN A O 1
ATOM 1620 N N . SER A 1 197 ? -2.727 -9.357 -3.619 1.00 95.62 197 SER A N 1
ATOM 1621 C CA . SER A 1 197 ? -3.838 -8.466 -3.943 1.00 95.62 197 SER A CA 1
ATOM 1622 C C . SER A 1 197 ? -5.200 -9.135 -3.758 1.00 95.62 197 SER A C 1
ATOM 1624 O O . SER A 1 197 ? -5.389 -10.301 -4.083 1.00 95.62 197 SER A O 1
ATOM 1626 N N . SER A 1 198 ? -6.178 -8.357 -3.316 1.00 94.44 198 SER A N 1
ATOM 1627 C CA . SER A 1 198 ? -7.594 -8.688 -3.192 1.00 94.44 198 SER A CA 1
ATOM 1628 C C . SER A 1 198 ? -8.311 -8.509 -4.535 1.00 94.44 198 SER A C 1
ATOM 1630 O O . SER A 1 198 ? -9.351 -7.863 -4.626 1.00 94.44 198 SER A O 1
ATOM 1632 N N . PHE A 1 199 ? -7.742 -9.043 -5.617 1.00 87.25 199 PHE A N 1
ATOM 1633 C CA . PHE A 1 199 ? -8.536 -9.260 -6.825 1.00 87.25 199 PHE A CA 1
ATOM 1634 C C . PHE A 1 199 ? -9.411 -10.484 -6.573 1.00 87.25 199 PHE A C 1
ATOM 1636 O O . PHE A 1 199 ? -8.923 -11.493 -6.067 1.00 87.25 199 PHE A O 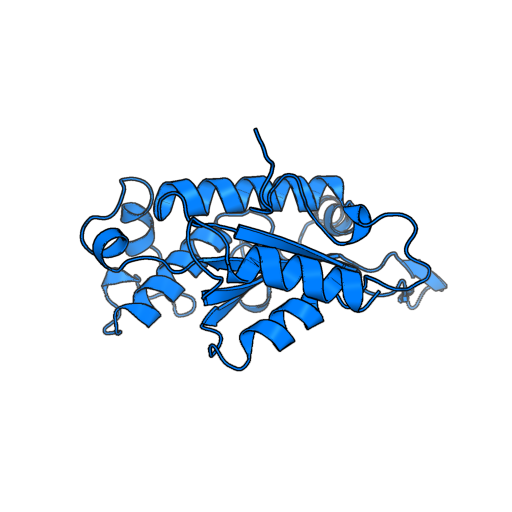1
ATOM 1643 N N . TYR A 1 200 ? -10.705 -10.385 -6.875 1.00 66.69 200 TYR A N 1
ATOM 1644 C CA . TYR A 1 200 ? -11.644 -11.475 -6.630 1.00 66.69 200 TYR A CA 1
ATOM 1645 C C . TYR A 1 200 ? -11.170 -12.756 -7.332 1.00 66.69 200 TYR A C 1
ATOM 1647 O O . TYR A 1 200 ? -11.183 -12.843 -8.561 1.00 66.69 200 TYR A O 1
ATOM 1655 N N . THR A 1 201 ? -10.771 -13.759 -6.553 1.00 54.81 201 THR A N 1
ATOM 1656 C CA . THR A 1 201 ? -10.703 -15.147 -7.008 1.00 54.81 201 THR A CA 1
ATOM 1657 C C . THR A 1 201 ? -12.054 -15.790 -6.722 1.00 54.81 201 THR A C 1
ATOM 1659 O O . THR A 1 201 ? -12.393 -15.939 -5.546 1.00 54.81 201 THR A O 1
ATOM 1662 N N . PRO A 1 202 ? -12.828 -16.185 -7.747 1.00 45.94 202 PRO A N 1
ATOM 1663 C CA . PRO A 1 202 ? -13.937 -17.097 -7.526 1.00 45.94 202 PRO A CA 1
ATOM 1664 C C . PRO A 1 202 ? -13.357 -18.377 -6.913 1.00 45.94 202 PRO A C 1
ATOM 1666 O O . PRO A 1 202 ? -12.448 -18.976 -7.495 1.00 45.94 202 PRO A O 1
ATOM 1669 N N . HIS A 1 203 ? -13.826 -18.739 -5.722 1.00 39.38 203 HIS A N 1
ATOM 1670 C CA . HIS A 1 203 ? -13.637 -20.080 -5.174 1.00 39.38 203 HIS A CA 1
ATOM 1671 C C . HIS A 1 203 ? -14.660 -21.033 -5.787 1.00 39.38 203 HIS A C 1
ATOM 1673 O O . HIS A 1 203 ? -15.824 -20.603 -5.958 1.00 39.38 203 HIS A O 1
#

Sequence (203 aa):
MEKVKSLLWNQTKDHPQGSPYYYSVLYYGKSSSGGSLDPEDYRKRWDRSEVVKTHGFVSRLIRKCFGDVPLWWSLERHDDYEDDAGTRKKGSFHSNLYIGHIPDEVIEEPSPYLMPLFYKEDDIGVPINMRAVNMENLKLLLLNACIRQSKWVGRHHDSLFLAVVPPDEMEATFRYGLKDITPDLDNFDQVIDWKNSSFYTPH

Radius of gyration: 17.43 Å; Cα contacts (8 Å, |Δi|>4): 341; chains: 1; bounding box: 49×35×48 Å

Secondary structure (DSSP, 8-state):
-HHHHHHHHHHHHT-TT--EEEEEEEE--B-TTSSBPPHHHHHHTT-HHHHHHHHHHHHHHHHHHH-S--EEEEEEEPPPEE-TTS-EEPPPEEEEEEEE---THHHHS--TTTGGGGGSB-TTS-BGGG----HHHHHHHHHHHHHTTSTTTTT-GGGEEEEE--TTTHHHHHHHTTTT--TT-S-GGGT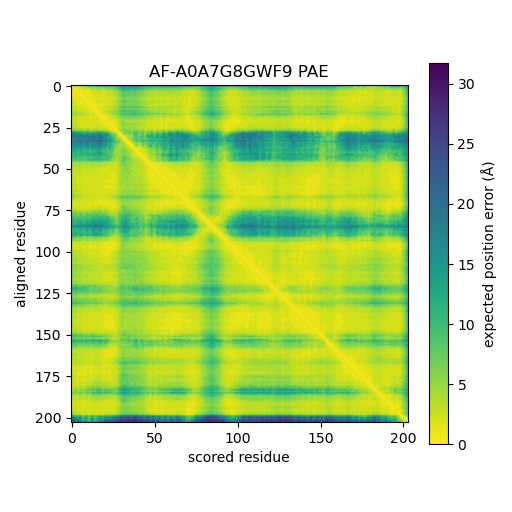B-TTTS------